Protein AF-A0A7Y8IA00-F1 (afdb_monomer)

Structure (mmCIF, N/CA/C/O backbone):
data_AF-A0A7Y8IA00-F1
#
_entry.id   AF-A0A7Y8IA00-F1
#
loop_
_atom_site.group_PDB
_atom_site.id
_atom_site.type_symbol
_atom_site.label_atom_id
_atom_site.label_alt_id
_atom_site.label_comp_id
_atom_site.label_asym_id
_atom_site.label_entity_id
_atom_site.label_seq_id
_atom_site.pdbx_PDB_ins_code
_atom_site.Cartn_x
_atom_site.Cartn_y
_atom_site.Cartn_z
_atom_site.occupancy
_atom_site.B_iso_or_equiv
_atom_site.auth_seq_id
_atom_site.auth_comp_id
_atom_site.auth_asym_id
_atom_site.auth_atom_id
_atom_site.pdbx_PDB_model_num
ATOM 1 N N . MET A 1 1 ? -19.710 14.372 -11.241 1.00 40.91 1 MET A N 1
ATOM 2 C CA . MET A 1 1 ? -19.393 13.132 -10.487 1.00 40.91 1 MET A CA 1
ATOM 3 C C . MET A 1 1 ? -18.388 13.322 -9.345 1.00 40.91 1 MET A C 1
ATOM 5 O O . MET A 1 1 ? -18.477 12.572 -8.385 1.00 40.91 1 MET A O 1
ATOM 9 N N . VAL A 1 2 ? -17.483 14.314 -9.378 1.00 37.12 2 VAL A N 1
ATOM 10 C CA . VAL A 1 2 ? -16.493 14.554 -8.296 1.00 37.12 2 VAL A CA 1
ATOM 11 C C . VAL A 1 2 ? -17.152 14.879 -6.940 1.00 37.12 2 VAL A C 1
ATOM 13 O O . VAL A 1 2 ? -16.700 14.418 -5.897 1.00 37.12 2 VAL A O 1
ATOM 16 N N . THR A 1 3 ? -18.280 15.593 -6.942 1.00 45.16 3 THR A N 1
ATOM 17 C CA . THR A 1 3 ? -18.959 16.089 -5.731 1.00 45.16 3 THR A CA 1
ATOM 18 C C . THR A 1 3 ? -19.593 14.993 -4.862 1.00 45.16 3 THR A C 1
ATOM 20 O O . THR A 1 3 ? -19.737 15.172 -3.654 1.00 45.16 3 THR A O 1
ATOM 23 N N . THR A 1 4 ? -19.977 13.857 -5.450 1.00 44.12 4 THR A N 1
ATOM 24 C CA . THR A 1 4 ? -20.670 12.766 -4.741 1.00 44.12 4 THR A CA 1
ATOM 25 C C . THR A 1 4 ? -19.687 11.858 -4.000 1.00 44.12 4 THR A C 1
ATOM 27 O O . THR A 1 4 ? -19.946 11.465 -2.866 1.00 44.12 4 THR A O 1
ATOM 30 N N . CYS A 1 5 ? -18.522 11.600 -4.606 1.00 48.22 5 CYS A N 1
ATOM 31 C CA . CYS A 1 5 ? -17.450 10.806 -4.005 1.00 48.22 5 CYS A CA 1
ATOM 32 C C . CYS A 1 5 ? -16.916 11.461 -2.722 1.00 48.22 5 CYS A C 1
ATOM 34 O O . CYS A 1 5 ? -16.748 10.789 -1.709 1.00 48.22 5 CYS A O 1
ATOM 36 N N . VAL A 1 6 ? -16.720 12.785 -2.738 1.00 57.00 6 VAL A N 1
ATOM 37 C CA . VAL A 1 6 ? -16.191 13.536 -1.587 1.00 57.00 6 VAL A CA 1
ATOM 38 C C . VAL A 1 6 ? -17.152 13.496 -0.393 1.00 57.00 6 VAL A C 1
ATOM 40 O O . VAL A 1 6 ? -16.706 13.290 0.729 1.00 57.00 6 VAL A O 1
ATOM 43 N N . LYS A 1 7 ? -18.469 13.619 -0.625 1.00 55.00 7 LYS A N 1
ATOM 44 C CA . LYS A 1 7 ? -19.490 13.619 0.444 1.00 55.00 7 LYS A CA 1
ATOM 45 C C . LYS A 1 7 ? -19.683 12.262 1.128 1.00 55.00 7 LYS A C 1
ATOM 47 O O . LYS A 1 7 ? -20.064 12.226 2.295 1.00 55.00 7 LYS A O 1
ATOM 52 N N . SER A 1 8 ? -19.493 11.158 0.403 1.00 60.03 8 SER A N 1
ATOM 53 C CA . SER A 1 8 ? -19.573 9.808 0.979 1.00 60.03 8 SER A CA 1
ATOM 54 C C . SER A 1 8 ? -18.288 9.456 1.725 1.00 60.03 8 SER A C 1
ATOM 56 O O . SER A 1 8 ? -18.347 8.946 2.840 1.00 60.03 8 SER A O 1
ATOM 58 N N . LEU A 1 9 ? -17.132 9.796 1.144 1.00 69.56 9 LEU A N 1
ATOM 59 C CA . LEU A 1 9 ? -15.829 9.551 1.756 1.00 69.56 9 LEU A CA 1
ATOM 60 C C . LEU A 1 9 ? -15.657 10.333 3.059 1.00 69.56 9 LEU A C 1
ATOM 62 O O . LEU A 1 9 ? -15.210 9.763 4.043 1.00 69.56 9 LEU A O 1
ATOM 66 N N . SER A 1 10 ? -16.073 11.603 3.099 1.00 66.00 10 SER A N 1
ATOM 67 C CA . SER A 1 10 ? -15.921 12.463 4.281 1.00 66.00 10 SER A CA 1
ATOM 68 C C . SER A 1 10 ? -16.688 11.975 5.513 1.00 66.00 10 SER A C 1
ATOM 70 O O . SER A 1 10 ? -16.452 12.468 6.610 1.00 66.00 10 SER A O 1
ATOM 72 N N . LYS A 1 11 ? -17.648 11.055 5.346 1.00 76.75 11 LYS A N 1
ATOM 73 C CA . LYS A 1 11 ? -18.361 10.436 6.472 1.00 76.75 11 LYS A CA 1
ATOM 74 C C . LYS A 1 11 ? -17.582 9.284 7.101 1.00 76.75 11 LYS A C 1
ATOM 76 O O . LYS A 1 11 ? -17.846 8.955 8.251 1.00 76.75 11 LYS A O 1
ATOM 81 N N . ILE A 1 12 ? -16.676 8.671 6.343 1.00 87.81 12 ILE A N 1
ATOM 82 C CA . ILE A 1 12 ? -16.003 7.424 6.716 1.00 87.81 12 ILE A CA 1
ATOM 83 C C . ILE A 1 12 ? -14.517 7.673 6.963 1.00 87.81 12 ILE A C 1
ATOM 85 O O . ILE A 1 12 ? -13.990 7.186 7.955 1.00 87.81 12 ILE A O 1
ATOM 89 N N . VAL A 1 13 ? -13.856 8.453 6.107 1.00 94.00 13 VAL A N 1
ATOM 90 C CA . VAL A 1 13 ? -12.426 8.765 6.185 1.00 94.00 13 VAL A CA 1
ATOM 91 C C . VAL A 1 13 ? -12.234 10.194 6.681 1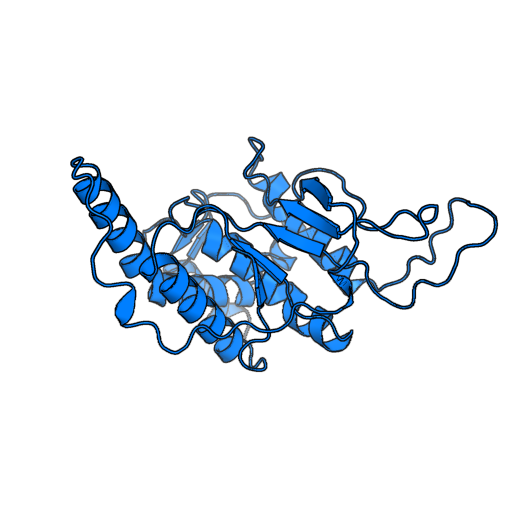.00 94.00 13 VAL A C 1
ATOM 93 O O . VAL A 1 13 ? -12.739 11.148 6.087 1.00 94.00 13 VAL A O 1
ATOM 96 N N . ASN A 1 14 ? -11.456 10.339 7.747 1.00 94.44 14 ASN A N 1
ATOM 97 C CA . ASN A 1 14 ? -11.042 11.611 8.316 1.00 94.44 14 ASN A CA 1
ATOM 98 C C . ASN A 1 14 ? -9.511 11.650 8.417 1.00 94.44 14 ASN A C 1
ATOM 100 O O . ASN A 1 14 ? -8.912 10.831 9.113 1.00 94.44 14 ASN A O 1
ATOM 104 N N . ILE A 1 15 ? -8.895 12.608 7.724 1.00 95.00 15 ILE A N 1
ATOM 105 C CA . ILE A 1 15 ? -7.458 12.874 7.802 1.00 95.00 15 ILE A CA 1
ATOM 106 C C . ILE A 1 15 ? -7.262 14.063 8.743 1.00 95.00 15 ILE A C 1
ATOM 108 O O . ILE A 1 15 ? -7.752 15.156 8.469 1.00 95.00 15 ILE A O 1
ATOM 112 N N . LYS A 1 16 ? -6.553 13.848 9.854 1.00 93.69 16 LYS A N 1
ATOM 113 C CA . LYS A 1 16 ? -6.320 14.861 10.898 1.00 93.69 16 LYS A CA 1
ATOM 114 C C . LYS A 1 16 ? -5.336 15.954 10.475 1.00 93.69 16 LYS A C 1
ATOM 116 O O . LYS A 1 16 ? -5.303 17.004 11.107 1.00 93.69 16 LYS A O 1
ATOM 121 N N . GLN A 1 17 ? -4.537 15.695 9.440 1.00 93.12 17 GLN A N 1
ATOM 122 C CA . GLN A 1 17 ? -3.556 16.631 8.898 1.00 93.12 17 GLN A CA 1
ATOM 123 C C . GLN A 1 17 ? -4.100 17.415 7.708 1.00 93.12 17 GLN A C 1
ATOM 125 O O . GLN A 1 17 ? -4.977 16.955 6.973 1.00 93.12 17 GLN A O 1
ATOM 130 N N . ASN A 1 18 ? -3.540 18.605 7.489 1.00 91.75 18 ASN A N 1
ATOM 131 C CA . ASN A 1 18 ? -3.851 19.378 6.297 1.00 91.75 18 ASN A CA 1
ATOM 132 C C . ASN A 1 18 ? -3.202 18.723 5.070 1.00 91.75 18 ASN A C 1
ATOM 134 O O . ASN A 1 18 ? -1.987 18.556 5.018 1.00 91.75 18 ASN A O 1
ATOM 138 N N . VAL A 1 19 ? -4.011 18.372 4.071 1.00 92.38 19 VAL A N 1
ATOM 139 C CA . VAL A 1 19 ? -3.529 17.725 2.846 1.00 92.38 19 VAL A CA 1
ATOM 140 C C . VAL A 1 19 ? -3.312 18.776 1.763 1.00 92.38 19 VAL A C 1
ATOM 142 O O . VAL A 1 19 ? -4.271 19.349 1.225 1.00 92.38 19 VAL A O 1
ATOM 145 N N . SER A 1 20 ? -2.048 19.004 1.406 1.00 93.12 20 SER A N 1
ATOM 146 C CA . SER A 1 20 ? -1.677 19.947 0.349 1.00 93.12 20 SER A CA 1
ATOM 147 C C . SER A 1 20 ? -2.226 19.511 -1.015 1.00 93.12 20 SER A C 1
ATOM 149 O O . SER A 1 20 ? -2.559 18.346 -1.240 1.00 93.12 20 SER A O 1
ATOM 151 N N . PHE A 1 21 ? -2.318 20.440 -1.973 1.00 91.19 21 PHE A N 1
ATOM 152 C CA . PHE A 1 21 ? -2.754 20.100 -3.335 1.00 91.19 21 PHE A CA 1
ATOM 153 C C . PHE A 1 21 ? -1.868 19.016 -3.969 1.00 91.19 21 PHE A C 1
ATOM 155 O O . PHE A 1 21 ? -2.379 18.111 -4.622 1.00 91.19 21 PHE A O 1
ATOM 162 N N . HIS A 1 22 ? -0.562 19.072 -3.706 1.00 91.31 22 HIS A N 1
ATOM 163 C CA . HIS A 1 22 ? 0.404 18.090 -4.181 1.00 91.31 22 HIS A CA 1
ATOM 164 C C . HIS A 1 22 ? 0.141 16.691 -3.604 1.00 91.31 22 HIS A C 1
ATOM 166 O O . HIS A 1 22 ? 0.097 15.715 -4.346 1.00 91.31 22 HIS A O 1
ATOM 172 N N . GLN A 1 23 ? -0.136 16.584 -2.302 1.00 94.00 23 GLN A N 1
ATOM 173 C CA . GLN A 1 23 ? -0.387 15.303 -1.630 1.00 94.00 23 GLN A CA 1
ATOM 174 C C . GLN A 1 23 ? -1.685 14.616 -2.086 1.00 94.00 23 GLN A C 1
ATOM 176 O O . GLN A 1 23 ? -1.779 13.387 -2.051 1.00 94.00 23 GLN A O 1
ATOM 181 N N . LYS A 1 24 ? -2.672 15.372 -2.591 1.00 93.50 24 LYS A N 1
ATOM 182 C CA . LYS A 1 24 ? -3.937 14.820 -3.125 1.00 93.50 24 LYS A CA 1
ATOM 183 C C . LYS A 1 24 ? -3.745 13.877 -4.313 1.00 93.50 24 LYS A C 1
ATOM 185 O O . LYS A 1 24 ? -4.653 13.105 -4.616 1.00 93.50 24 LYS A O 1
ATOM 190 N N . GLN A 1 25 ? -2.590 13.914 -4.981 1.00 92.69 25 GLN A N 1
ATOM 191 C CA . GLN A 1 25 ? -2.285 12.965 -6.051 1.00 92.69 25 GLN A CA 1
ATOM 192 C C . GLN A 1 25 ? -2.118 11.531 -5.524 1.00 92.69 25 GLN A C 1
ATOM 194 O O . GLN A 1 25 ? -2.548 10.587 -6.183 1.00 92.69 25 GLN A O 1
ATOM 199 N N . ILE A 1 26 ? -1.543 11.376 -4.325 1.00 95.56 26 ILE A N 1
ATOM 200 C CA . ILE A 1 26 ? -1.400 10.086 -3.643 1.00 95.56 26 ILE A CA 1
ATOM 201 C C . ILE A 1 26 ? -2.641 9.807 -2.795 1.00 95.56 26 ILE A C 1
ATOM 203 O O . ILE A 1 26 ? -3.244 8.741 -2.905 1.00 95.56 26 ILE A O 1
ATOM 207 N N . LEU A 1 27 ? -3.105 10.802 -2.042 1.00 96.12 27 LEU A N 1
ATOM 208 C CA . LEU A 1 27 ? -4.316 10.735 -1.219 1.00 96.12 27 LEU A CA 1
ATOM 209 C C . LEU A 1 27 ? -5.578 11.035 -2.046 1.00 96.12 27 LEU A C 1
ATOM 211 O O . LEU A 1 27 ? -6.436 11.829 -1.657 1.00 96.12 27 LEU A O 1
ATOM 215 N N . SER A 1 28 ? -5.675 10.421 -3.227 1.00 94.19 28 SER A N 1
ATOM 216 C CA . SER A 1 28 ? -6.831 10.578 -4.111 1.00 94.19 28 SER A CA 1
ATOM 217 C C . SER A 1 28 ? -8.064 9.903 -3.508 1.00 94.19 28 SER A C 1
ATOM 219 O O . SER A 1 28 ? -7.945 8.914 -2.785 1.00 94.19 28 SER A O 1
ATOM 221 N N . CYS A 1 29 ? -9.274 10.367 -3.847 1.00 93.00 29 CYS A N 1
ATOM 222 C CA . CYS A 1 29 ? -10.488 9.750 -3.303 1.00 93.00 29 CYS A CA 1
ATOM 223 C C . CYS A 1 29 ? -10.569 8.249 -3.617 1.00 93.00 29 CYS A C 1
ATOM 225 O O . CYS A 1 29 ? -10.984 7.485 -2.761 1.00 93.00 29 CYS A O 1
ATOM 227 N N . LYS A 1 30 ? -10.134 7.811 -4.806 1.00 94.88 30 LYS A N 1
ATOM 228 C CA . LYS A 1 30 ? -10.141 6.387 -5.174 1.00 94.88 30 LYS A CA 1
ATOM 229 C C . LYS A 1 30 ? -9.161 5.566 -4.329 1.00 94.88 30 LYS A C 1
ATOM 231 O O . LYS A 1 30 ? -9.527 4.489 -3.879 1.00 94.88 30 LYS A O 1
ATOM 236 N N . ALA A 1 31 ? -7.962 6.097 -4.080 1.00 97.00 31 ALA A N 1
ATOM 237 C CA . ALA A 1 31 ? -6.976 5.446 -3.218 1.00 97.00 31 ALA A CA 1
ATOM 238 C C . ALA A 1 31 ? -7.481 5.345 -1.769 1.00 97.00 31 ALA A C 1
ATOM 240 O O . ALA A 1 31 ? -7.352 4.304 -1.134 1.00 97.00 31 ALA A O 1
ATOM 241 N N . LEU A 1 32 ? -8.117 6.405 -1.261 1.00 96.75 32 LEU A N 1
ATOM 242 C CA . LEU A 1 32 ? -8.681 6.416 0.089 1.00 96.75 32 LEU A CA 1
ATOM 243 C C . LEU A 1 32 ? -9.891 5.484 0.238 1.00 96.75 32 LEU A C 1
ATOM 245 O O . LEU A 1 32 ? -10.017 4.864 1.287 1.00 96.75 32 LEU A O 1
ATOM 249 N N . ILE A 1 33 ? -10.747 5.347 -0.785 1.00 96.00 33 ILE A N 1
ATOM 250 C CA . ILE A 1 33 ? -11.825 4.335 -0.795 1.00 96.00 33 ILE A CA 1
ATOM 251 C C . ILE A 1 33 ? -11.218 2.941 -0.724 1.00 96.00 33 ILE A C 1
ATOM 253 O O . ILE A 1 33 ? -11.580 2.169 0.149 1.00 96.00 33 ILE A O 1
ATOM 257 N N . PHE A 1 34 ? -10.240 2.655 -1.580 1.00 97.44 34 PHE A N 1
ATOM 258 C CA . PHE A 1 34 ? -9.562 1.364 -1.605 1.00 97.44 34 PHE A CA 1
ATOM 259 C C . PHE A 1 34 ? -8.953 0.990 -0.241 1.00 97.44 34 PHE A C 1
ATOM 261 O O . PHE A 1 34 ? -9.124 -0.129 0.242 1.00 97.44 34 PHE A O 1
ATOM 268 N N . ILE A 1 35 ? -8.296 1.946 0.423 1.00 97.88 35 ILE A N 1
ATOM 269 C CA . ILE A 1 35 ? -7.757 1.763 1.778 1.00 97.88 35 ILE A CA 1
ATOM 270 C C . ILE A 1 35 ? -8.878 1.587 2.808 1.00 97.88 35 ILE A C 1
ATOM 272 O O . ILE A 1 35 ? -8.758 0.746 3.699 1.00 97.88 35 ILE A O 1
ATOM 276 N N . ALA A 1 36 ? -9.962 2.357 2.700 1.00 97.12 36 ALA A N 1
ATOM 277 C CA . ALA A 1 36 ? -11.104 2.243 3.598 1.00 97.12 36 ALA A CA 1
ATOM 278 C C . ALA A 1 36 ? -11.794 0.884 3.477 1.00 97.12 36 ALA A C 1
ATOM 280 O O . ALA A 1 36 ? -12.074 0.266 4.500 1.00 97.12 36 ALA A O 1
ATOM 281 N N . ASP A 1 37 ? -11.985 0.378 2.264 1.00 96.88 37 ASP A N 1
ATOM 282 C CA . ASP A 1 37 ? -12.582 -0.933 2.032 1.00 96.88 37 ASP A CA 1
ATOM 283 C C . ASP A 1 37 ? -11.709 -2.038 2.641 1.00 96.88 37 ASP A C 1
ATOM 285 O O . ASP A 1 37 ? -12.218 -2.902 3.356 1.00 96.88 37 ASP A O 1
ATOM 289 N N . MET A 1 38 ? -10.382 -1.973 2.473 1.00 97.38 38 MET A N 1
ATOM 290 C CA . MET A 1 38 ? -9.468 -2.890 3.167 1.00 97.38 38 MET A CA 1
ATOM 291 C C . MET A 1 38 ? -9.575 -2.771 4.690 1.00 97.38 38 MET A C 1
ATOM 293 O O . MET A 1 38 ? -9.656 -3.781 5.389 1.00 97.38 38 MET A O 1
ATOM 297 N N . HIS A 1 39 ? -9.596 -1.549 5.225 1.00 96.88 39 HIS A N 1
ATOM 298 C CA . HIS A 1 39 ? -9.729 -1.331 6.662 1.00 96.88 39 HIS A CA 1
ATOM 299 C C . HIS A 1 39 ? -11.018 -1.957 7.206 1.00 96.88 39 HIS A C 1
ATOM 301 O O . HIS A 1 39 ? -10.965 -2.721 8.167 1.00 96.88 39 HIS A O 1
ATOM 307 N N . LEU A 1 40 ? -12.160 -1.707 6.569 1.00 95.69 40 LEU A N 1
ATOM 308 C CA . LEU A 1 40 ? -13.456 -2.232 7.002 1.00 95.69 40 LEU A CA 1
ATOM 309 C C . LEU A 1 40 ? -13.513 -3.768 6.961 1.00 95.69 40 LEU A C 1
ATOM 311 O O . LEU A 1 40 ? -14.133 -4.376 7.829 1.00 95.69 40 LEU A O 1
ATOM 315 N N . ASN A 1 41 ? -12.832 -4.403 6.003 1.00 96.62 41 ASN A N 1
ATOM 316 C CA . ASN A 1 41 ? -12.801 -5.865 5.887 1.00 96.62 41 ASN A CA 1
ATOM 317 C C . ASN A 1 41 ? -11.844 -6.543 6.883 1.00 96.62 41 ASN A C 1
ATOM 319 O O . ASN A 1 41 ? -12.101 -7.669 7.317 1.00 96.62 41 ASN A O 1
ATOM 323 N N . PHE A 1 42 ? -10.732 -5.895 7.245 1.00 96.75 42 PHE A N 1
ATOM 324 C CA . PHE A 1 42 ? -9.632 -6.568 7.950 1.00 96.75 42 PHE A CA 1
ATOM 325 C C . PHE A 1 42 ? -9.304 -6.009 9.335 1.00 96.75 42 PHE A C 1
ATOM 327 O O . PHE A 1 42 ? -8.679 -6.719 10.126 1.00 96.75 42 PHE A O 1
ATOM 334 N N . ASN A 1 43 ? -9.729 -4.790 9.680 1.00 94.94 43 ASN A N 1
ATOM 335 C CA . ASN A 1 43 ? -9.329 -4.148 10.934 1.00 94.94 43 ASN A CA 1
ATOM 336 C C . ASN A 1 43 ? -9.756 -4.948 12.172 1.00 94.94 43 ASN A C 1
ATOM 338 O O . ASN A 1 43 ? -8.960 -5.112 13.095 1.00 94.94 43 ASN A O 1
ATOM 342 N N . GLN A 1 44 ? -10.960 -5.529 12.170 1.00 93.88 44 GLN A N 1
ATOM 343 C CA . GLN A 1 44 ? -11.409 -6.381 13.275 1.00 93.88 44 GLN A CA 1
ATOM 344 C C . GLN A 1 44 ? -10.455 -7.567 13.495 1.00 93.88 44 GLN A C 1
ATOM 346 O O . GLN A 1 44 ? -9.990 -7.788 14.611 1.00 93.88 44 GLN A O 1
ATOM 351 N N . ARG A 1 45 ? -10.081 -8.277 12.422 1.00 93.62 45 ARG A N 1
ATOM 352 C CA . ARG A 1 45 ? -9.139 -9.407 12.487 1.00 93.62 45 ARG A CA 1
ATOM 353 C C . ARG A 1 45 ? -7.750 -8.965 12.961 1.00 93.62 45 ARG A C 1
ATOM 355 O O . ARG A 1 45 ? -7.115 -9.687 13.722 1.00 93.62 45 ARG A O 1
ATOM 362 N N . ILE A 1 46 ? -7.282 -7.782 12.553 1.00 91.94 46 ILE A N 1
ATOM 363 C CA . ILE A 1 46 ? -6.007 -7.207 13.023 1.00 91.94 46 ILE A CA 1
ATOM 364 C C . ILE A 1 46 ? -6.044 -6.964 14.538 1.00 91.94 46 ILE A C 1
ATOM 366 O O . ILE A 1 46 ? -5.099 -7.326 15.247 1.00 91.94 46 ILE A O 1
ATOM 370 N N . VAL A 1 47 ? -7.129 -6.371 15.041 1.00 90.62 47 VAL A N 1
ATOM 371 C CA . VAL A 1 47 ? -7.315 -6.095 16.472 1.00 90.62 47 VAL A CA 1
ATOM 372 C C . VAL A 1 47 ? -7.395 -7.397 17.273 1.00 90.62 47 VAL A C 1
ATOM 374 O O . VAL A 1 47 ? -6.705 -7.531 18.284 1.00 90.62 47 VAL A O 1
ATOM 377 N N . GLU A 1 48 ? -8.161 -8.381 16.803 1.00 89.38 48 GLU A N 1
ATOM 378 C CA . GLU A 1 48 ? -8.286 -9.698 17.443 1.00 89.38 48 GLU A CA 1
ATOM 379 C C . GLU A 1 48 ? -6.941 -10.435 17.522 1.00 89.38 48 GLU A C 1
ATOM 381 O O . GLU A 1 48 ? -6.586 -10.962 18.580 1.00 89.38 48 GLU A O 1
ATOM 386 N N . LEU A 1 49 ? -6.142 -10.422 16.448 1.00 83.00 49 LEU A N 1
ATOM 387 C CA . LEU A 1 49 ? -4.800 -11.018 16.458 1.00 83.00 49 LEU A CA 1
ATOM 388 C C . LEU A 1 49 ? -3.873 -10.352 17.480 1.00 83.00 49 LEU A C 1
ATOM 390 O O . LEU A 1 49 ? -3.093 -11.038 18.141 1.00 83.00 49 LEU A O 1
ATOM 394 N N . ASN A 1 50 ? -3.967 -9.030 17.647 1.00 77.81 50 ASN A N 1
ATOM 395 C CA . ASN A 1 50 ? -3.184 -8.298 18.643 1.00 77.81 50 ASN A CA 1
ATOM 396 C C . ASN A 1 50 ? -3.561 -8.701 20.079 1.00 77.81 50 ASN A C 1
ATOM 398 O O . ASN A 1 50 ? -2.683 -8.948 20.908 1.00 77.81 50 ASN A O 1
ATOM 402 N N . LEU A 1 51 ? -4.860 -8.807 20.370 1.00 78.31 51 LEU A N 1
ATOM 403 C CA . LEU A 1 51 ? -5.355 -9.209 21.690 1.00 78.31 51 LEU A CA 1
ATOM 404 C C . LEU A 1 51 ? -4.945 -10.644 22.039 1.00 78.31 51 LEU A C 1
ATOM 406 O O . LEU A 1 51 ? -4.416 -10.886 23.126 1.00 78.31 51 LEU A O 1
ATOM 410 N N . ASN A 1 52 ? -5.123 -11.573 21.098 1.00 72.62 52 ASN A N 1
ATOM 411 C CA . ASN A 1 52 ? -4.798 -12.981 21.305 1.00 72.62 52 ASN A CA 1
ATOM 412 C C . ASN A 1 52 ? -3.306 -13.173 21.584 1.00 72.62 52 ASN A C 1
ATOM 414 O O . ASN A 1 52 ? -2.957 -13.856 22.545 1.00 72.62 52 ASN A O 1
ATOM 418 N N . GLN A 1 53 ? -2.427 -12.498 20.838 1.00 66.81 53 GLN A N 1
ATOM 419 C CA . GLN A 1 53 ? -0.990 -12.606 21.082 1.00 66.81 53 GLN A CA 1
ATOM 420 C C . GLN A 1 53 ? -0.560 -12.027 22.431 1.00 66.81 53 GLN A C 1
ATOM 422 O O . GLN A 1 53 ? 0.263 -12.636 23.114 1.00 66.81 53 GLN A O 1
ATOM 427 N N . ARG A 1 54 ? -1.159 -10.910 22.869 1.00 60.66 54 ARG A N 1
ATOM 428 C CA . ARG A 1 54 ? -0.917 -10.371 24.218 1.00 60.66 54 ARG A CA 1
ATOM 429 C C . ARG A 1 54 ? -1.345 -11.341 25.316 1.00 60.66 54 ARG A C 1
ATOM 431 O O . ARG A 1 54 ? -0.667 -11.430 26.333 1.00 60.66 54 ARG A O 1
ATOM 438 N N . SER A 1 55 ? -2.437 -12.078 25.116 1.00 59.12 55 SER A N 1
ATOM 439 C CA . SER A 1 55 ? -2.905 -13.076 26.087 1.00 59.12 55 SER A CA 1
ATOM 440 C C . SER A 1 55 ? -2.023 -14.333 26.136 1.00 59.12 55 SER A C 1
ATOM 442 O O . SER A 1 55 ? -1.794 -14.887 27.211 1.00 59.12 55 SER A O 1
ATOM 444 N N . SER A 1 56 ? -1.449 -14.737 24.999 1.00 55.06 56 SER A N 1
ATOM 445 C CA . SER A 1 56 ? -0.524 -15.873 24.885 1.00 55.06 56 SER A CA 1
ATOM 446 C C . SER A 1 56 ? 0.934 -15.547 25.243 1.00 55.06 56 SER A C 1
ATOM 448 O O . SER A 1 56 ? 1.769 -16.443 25.225 1.00 55.06 56 SER A O 1
ATOM 450 N N . LEU A 1 57 ? 1.246 -14.302 25.634 1.00 50.53 57 LEU A N 1
ATOM 451 C CA . LEU A 1 57 ? 2.507 -13.959 26.319 1.00 50.53 57 LEU A CA 1
ATOM 452 C C . LEU A 1 57 ? 2.567 -14.520 27.756 1.00 50.53 57 LEU A C 1
ATOM 454 O O . LEU A 1 57 ? 3.566 -14.342 28.452 1.00 50.53 57 LEU A O 1
ATOM 458 N N . THR A 1 58 ? 1.525 -15.229 28.204 1.00 42.78 58 THR A N 1
ATOM 459 C CA . THR A 1 58 ? 1.642 -16.174 29.314 1.00 42.78 58 THR A CA 1
ATOM 460 C C . THR A 1 58 ? 2.516 -17.348 28.864 1.00 42.78 58 THR A C 1
ATOM 462 O O . THR A 1 58 ? 2.075 -18.257 28.165 1.00 42.78 58 THR A O 1
ATOM 465 N N . PHE A 1 59 ? 3.798 -17.267 29.230 1.00 42.72 59 PHE A N 1
ATOM 466 C CA . PHE A 1 59 ? 4.854 -18.229 28.918 1.00 42.72 59 PHE A CA 1
ATOM 467 C C . PHE A 1 59 ? 4.378 -19.676 29.104 1.00 42.72 59 PHE A C 1
ATOM 469 O O . PHE A 1 59 ? 4.217 -20.163 30.223 1.00 42.72 59 PHE A O 1
ATOM 476 N N . THR A 1 60 ? 4.186 -20.382 27.995 1.00 45.97 60 THR A N 1
ATOM 477 C CA . THR A 1 60 ? 4.267 -21.840 27.970 1.00 45.97 60 THR A CA 1
ATOM 478 C C . THR A 1 60 ? 5.141 -22.220 26.782 1.00 45.97 60 THR A C 1
ATOM 480 O O . THR A 1 60 ? 4.822 -21.889 25.644 1.00 45.97 60 THR A O 1
ATOM 483 N N . ASP A 1 61 ? 6.258 -22.903 27.054 1.00 40.59 61 ASP A N 1
ATOM 484 C CA . ASP A 1 61 ? 7.282 -23.367 26.095 1.00 40.59 61 ASP A CA 1
ATOM 485 C C . ASP A 1 61 ? 6.779 -24.457 25.126 1.00 40.59 61 ASP A C 1
ATOM 487 O O . ASP A 1 61 ? 7.490 -25.401 24.776 1.00 40.59 61 ASP A O 1
ATOM 491 N N . LYS A 1 62 ? 5.516 -24.400 24.704 1.00 42.34 62 LYS A N 1
ATOM 492 C CA . LYS A 1 62 ? 4.937 -25.385 23.795 1.00 42.34 62 LYS A CA 1
ATOM 493 C C . LYS A 1 62 ? 4.722 -24.754 22.432 1.00 42.34 62 LYS A C 1
ATOM 495 O O . LYS A 1 62 ? 3.770 -24.004 22.233 1.00 42.34 62 LYS A O 1
ATOM 500 N N . LEU A 1 63 ? 5.571 -25.134 21.471 1.00 41.72 63 LEU A N 1
ATOM 501 C CA . LEU A 1 63 ? 5.237 -25.013 20.052 1.00 41.72 63 LEU A CA 1
ATOM 502 C C . LEU A 1 63 ? 3.818 -25.579 19.840 1.00 41.72 63 LEU A C 1
ATOM 504 O O . LEU A 1 63 ? 3.566 -26.727 20.228 1.00 41.72 63 LEU A O 1
ATOM 508 N N . PRO A 1 64 ? 2.882 -24.824 19.235 1.00 47.16 64 PRO A N 1
ATOM 509 C CA . PRO A 1 64 ? 1.558 -25.342 18.932 1.00 47.16 64 PRO A CA 1
ATOM 510 C C . PRO A 1 64 ? 1.675 -26.574 18.030 1.00 47.16 64 PRO A C 1
ATOM 512 O O . PRO A 1 64 ? 2.249 -26.516 16.944 1.00 47.16 64 PRO A O 1
ATOM 515 N N . ALA A 1 65 ? 1.097 -27.694 18.462 1.00 45.62 65 ALA A N 1
ATOM 516 C CA . ALA A 1 65 ? 1.160 -28.994 17.786 1.00 45.62 65 ALA A CA 1
ATOM 517 C C . ALA A 1 65 ? 0.459 -29.048 16.403 1.00 45.62 65 ALA A C 1
ATOM 519 O O . ALA A 1 65 ? 0.271 -30.123 15.837 1.00 45.62 65 ALA A O 1
ATOM 520 N N . SER A 1 66 ? 0.039 -27.911 15.841 1.00 46.69 66 SER A N 1
ATOM 521 C CA . SER A 1 66 ? -0.836 -27.816 14.665 1.00 46.69 66 SER A CA 1
ATOM 522 C C . SER A 1 66 ? -0.120 -27.568 13.328 1.00 46.69 66 SER A C 1
ATOM 524 O O . SER A 1 66 ? -0.787 -27.459 12.298 1.00 46.69 66 SER A O 1
ATOM 526 N N . ILE A 1 67 ? 1.218 -27.561 13.294 1.00 46.81 67 ILE A N 1
ATOM 527 C CA . ILE A 1 67 ? 2.008 -27.370 12.055 1.00 46.81 67 ILE A CA 1
ATOM 528 C C . ILE A 1 67 ? 1.834 -28.547 11.064 1.00 46.81 67 ILE A C 1
ATOM 530 O O . ILE A 1 67 ? 2.039 -28.399 9.862 1.00 46.81 67 ILE A O 1
ATOM 534 N N . SER A 1 68 ? 1.338 -29.702 11.518 1.00 37.00 68 SER A N 1
ATOM 535 C CA . SER A 1 68 ? 1.126 -30.905 10.695 1.00 37.00 68 SER A CA 1
ATOM 536 C C . SER A 1 68 ? -0.033 -30.823 9.683 1.00 37.00 68 SER A C 1
ATOM 538 O O . SER A 1 68 ? -0.202 -31.738 8.875 1.00 37.00 68 SER A O 1
ATOM 540 N N . ARG A 1 69 ? -0.836 -29.745 9.679 1.00 39.31 69 ARG A N 1
ATOM 541 C CA . ARG A 1 69 ? -2.003 -29.593 8.780 1.00 39.31 69 ARG A CA 1
ATOM 542 C C . ARG A 1 69 ? -1.765 -28.740 7.529 1.00 39.31 69 ARG A C 1
ATOM 544 O O . ARG A 1 69 ? -2.672 -28.620 6.707 1.00 39.31 69 ARG A O 1
ATOM 551 N N . ILE A 1 70 ? -0.578 -28.167 7.350 1.00 46.38 70 ILE A N 1
ATOM 552 C CA . ILE A 1 70 ? -0.312 -27.198 6.277 1.00 46.38 70 ILE A CA 1
ATOM 553 C C . ILE A 1 70 ? 0.212 -27.932 5.031 1.00 46.38 70 ILE A C 1
ATOM 555 O O . ILE A 1 70 ? 1.409 -27.998 4.783 1.00 46.38 70 ILE A O 1
ATOM 559 N N . LYS A 1 71 ? -0.695 -28.526 4.245 1.00 36.34 71 LYS A N 1
ATOM 560 C CA . LYS A 1 71 ? -0.354 -29.264 3.007 1.00 36.34 71 LYS A CA 1
ATOM 561 C C . LYS A 1 71 ? -0.249 -28.399 1.739 1.00 36.34 71 LYS A C 1
ATOM 563 O O . LYS A 1 71 ? 0.020 -28.937 0.673 1.00 36.34 71 LYS A O 1
ATOM 568 N N . GLN A 1 72 ? -0.451 -27.085 1.825 1.00 41.12 72 GLN A N 1
ATOM 569 C CA . GLN A 1 72 ? -0.380 -26.175 0.674 1.00 41.12 72 GLN A CA 1
ATOM 570 C C . GLN A 1 72 ? 0.314 -24.867 1.064 1.00 41.12 72 GLN A C 1
ATOM 572 O O . GLN A 1 72 ? -0.328 -23.834 1.230 1.00 41.12 72 GLN A O 1
ATOM 577 N N . ILE A 1 73 ? 1.635 -24.911 1.233 1.00 45.44 73 ILE A N 1
ATOM 578 C CA . ILE A 1 73 ? 2.448 -23.694 1.161 1.00 45.44 73 ILE A CA 1
ATOM 579 C C . ILE A 1 73 ? 2.762 -23.499 -0.320 1.00 45.44 73 ILE A C 1
ATOM 581 O O . ILE A 1 73 ? 3.443 -24.322 -0.930 1.00 45.44 73 ILE A O 1
ATOM 585 N N . ARG A 1 74 ? 2.205 -22.450 -0.925 1.00 48.72 74 ARG A N 1
ATOM 586 C CA . ARG A 1 74 ? 2.543 -22.072 -2.297 1.00 48.72 74 ARG A CA 1
ATOM 587 C C . ARG A 1 74 ? 3.844 -21.278 -2.244 1.00 48.72 74 ARG A C 1
ATOM 589 O O . ARG A 1 74 ? 3.812 -20.064 -2.090 1.00 48.72 74 ARG A O 1
ATOM 596 N N . ASN A 1 75 ? 4.972 -21.969 -2.363 1.00 54.91 75 ASN A N 1
ATOM 597 C CA . ASN A 1 75 ? 6.239 -21.314 -2.666 1.00 54.91 75 ASN A CA 1
ATOM 598 C C . ASN A 1 75 ? 6.208 -20.959 -4.154 1.00 54.91 75 ASN A C 1
ATOM 600 O O . ASN A 1 75 ? 6.355 -21.839 -4.999 1.00 54.91 75 ASN A O 1
ATOM 604 N N . SER A 1 76 ? 5.928 -19.701 -4.489 1.00 58.94 76 SER A N 1
ATOM 605 C CA . SER A 1 76 ? 6.264 -19.204 -5.824 1.00 58.94 76 SER A CA 1
ATOM 606 C C . SER A 1 76 ? 7.776 -19.053 -5.897 1.00 58.94 76 SER A C 1
ATOM 608 O O . SER A 1 76 ? 8.367 -18.506 -4.965 1.00 58.94 76 SER A O 1
ATOM 610 N N . GLU A 1 77 ? 8.394 -19.511 -6.983 1.00 59.03 77 GLU A N 1
ATOM 611 C CA . GLU A 1 77 ? 9.784 -19.160 -7.263 1.00 59.03 77 GLU A CA 1
ATOM 612 C C . GLU A 1 77 ? 9.901 -17.630 -7.293 1.00 59.03 77 GLU A C 1
ATOM 614 O O . GLU A 1 77 ? 9.056 -16.940 -7.877 1.00 59.03 77 GLU A O 1
ATOM 619 N N . LEU A 1 78 ? 10.893 -17.093 -6.577 1.00 63.69 78 LEU A N 1
ATOM 620 C CA . LEU A 1 78 ? 11.246 -15.683 -6.702 1.00 63.69 78 LEU A CA 1
ATOM 621 C C . LEU A 1 78 ? 11.699 -15.456 -8.144 1.00 63.69 78 LEU A C 1
ATOM 623 O O . LEU A 1 78 ? 1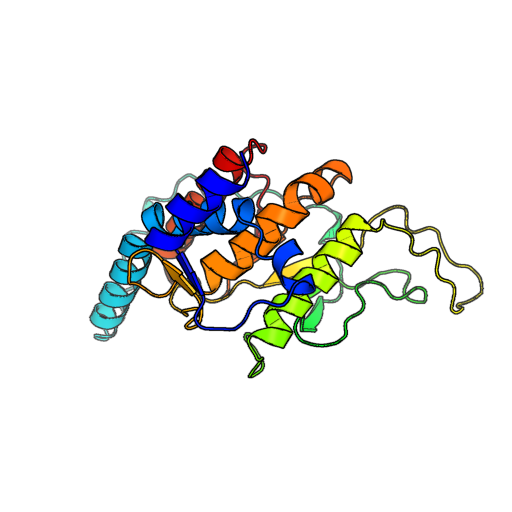2.331 -16.336 -8.728 1.00 63.69 78 LEU A O 1
ATOM 627 N N . ALA A 1 79 ? 11.382 -14.297 -8.725 1.00 68.81 79 ALA A N 1
ATOM 628 C CA . ALA A 1 79 ? 11.880 -13.990 -10.061 1.00 68.81 79 ALA A CA 1
ATOM 629 C C . ALA A 1 79 ? 13.411 -14.119 -10.093 1.00 68.81 79 ALA A C 1
ATOM 631 O O . ALA A 1 79 ? 14.082 -13.805 -9.108 1.00 68.81 79 ALA A O 1
ATOM 632 N N . GLU A 1 80 ? 13.964 -14.554 -11.229 1.00 67.44 80 GLU A N 1
ATOM 633 C CA . GLU A 1 80 ? 15.415 -14.722 -11.418 1.00 67.44 80 GLU A CA 1
ATOM 634 C C . GLU A 1 80 ? 16.205 -13.470 -11.000 1.00 67.44 80 GLU A C 1
ATOM 636 O O . GLU A 1 80 ? 17.312 -13.560 -10.470 1.00 67.44 80 GLU A O 1
ATOM 641 N N . ASP A 1 81 ? 15.573 -12.303 -11.140 1.00 65.31 81 ASP A N 1
ATOM 642 C CA . ASP A 1 81 ? 16.094 -11.008 -10.728 1.00 65.31 81 ASP A CA 1
ATOM 643 C C . ASP A 1 81 ? 16.418 -10.901 -9.223 1.00 65.31 81 ASP A C 1
ATOM 645 O O . ASP A 1 81 ? 17.105 -9.963 -8.844 1.00 65.31 81 ASP A O 1
ATOM 649 N N . PHE A 1 82 ? 16.001 -11.822 -8.350 1.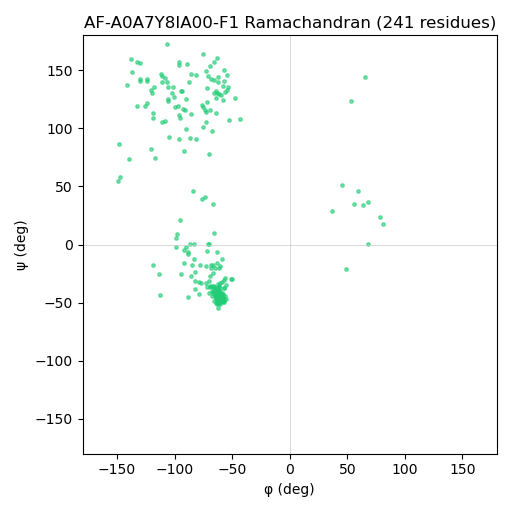00 70.06 82 PHE A N 1
ATOM 650 C CA . PHE A 1 82 ? 16.304 -11.783 -6.907 1.00 70.06 82 PHE A CA 1
ATOM 651 C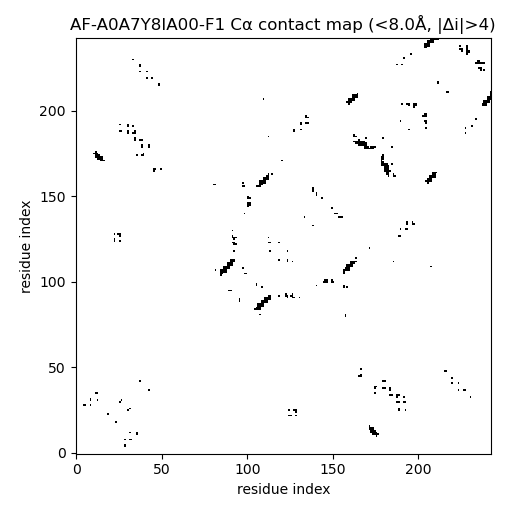 C . PHE A 1 82 ? 17.578 -12.538 -6.507 1.00 70.06 82 PHE A C 1
ATOM 653 O O . PHE A 1 82 ? 18.084 -12.342 -5.399 1.00 70.06 82 PHE A O 1
ATOM 660 N N . TYR A 1 83 ? 18.112 -13.401 -7.371 1.00 69.94 83 TYR A N 1
ATOM 661 C CA . TYR A 1 83 ? 19.242 -14.262 -7.019 1.00 69.94 83 TYR A CA 1
ATOM 662 C C . TYR A 1 83 ? 20.588 -13.529 -7.126 1.00 69.94 83 TYR A C 1
ATOM 664 O O . TYR A 1 83 ? 20.796 -12.698 -8.007 1.00 69.94 83 TYR A O 1
ATOM 672 N N . ASN A 1 84 ? 21.531 -13.871 -6.237 1.00 70.00 84 ASN A N 1
ATOM 673 C CA . ASN A 1 84 ? 22.919 -13.377 -6.230 1.00 70.00 84 ASN A CA 1
ATOM 674 C C . ASN A 1 84 ? 23.077 -11.844 -6.197 1.00 70.00 84 ASN A C 1
ATOM 676 O O . ASN A 1 84 ? 24.028 -11.303 -6.762 1.00 70.00 84 ASN A O 1
ATOM 680 N N . ARG A 1 85 ? 22.176 -11.137 -5.504 1.00 72.19 85 ARG A N 1
ATOM 681 C CA . ARG A 1 85 ? 22.266 -9.682 -5.321 1.00 72.19 85 ARG A CA 1
ATOM 682 C C . ARG A 1 85 ? 22.677 -9.303 -3.906 1.00 72.19 85 ARG A C 1
ATOM 684 O O . ARG A 1 85 ? 22.193 -9.868 -2.927 1.00 72.19 85 ARG A O 1
ATOM 691 N N . LYS A 1 86 ? 23.538 -8.290 -3.800 1.00 80.44 86 LYS A N 1
ATOM 692 C CA . LYS A 1 86 ? 23.783 -7.572 -2.545 1.00 80.44 86 LYS A CA 1
ATOM 693 C C . LYS A 1 86 ? 22.481 -6.893 -2.108 1.00 80.44 86 LYS A C 1
ATOM 695 O O . LYS A 1 86 ? 21.765 -6.370 -2.954 1.00 80.44 86 LYS A O 1
ATOM 700 N N . ILE A 1 87 ? 22.178 -6.903 -0.813 1.00 81.69 87 ILE A N 1
ATOM 701 C CA . ILE A 1 87 ? 20.997 -6.225 -0.261 1.00 81.69 87 ILE A CA 1
ATOM 702 C C . ILE A 1 87 ? 21.401 -4.836 0.224 1.00 81.69 87 ILE A C 1
ATOM 704 O O . ILE A 1 87 ? 22.383 -4.691 0.954 1.00 81.69 87 ILE A O 1
ATOM 708 N N . GLU A 1 88 ? 20.624 -3.828 -0.155 1.00 82.31 88 GLU A N 1
ATOM 709 C CA . GLU A 1 88 ? 20.757 -2.457 0.336 1.00 82.31 88 GLU A CA 1
ATOM 710 C C . GLU A 1 88 ? 19.442 -1.984 0.943 1.00 82.31 88 GLU A C 1
ATOM 712 O O . GLU A 1 88 ? 18.368 -2.286 0.431 1.00 82.31 88 GLU A O 1
ATOM 717 N N . TYR A 1 89 ? 19.525 -1.241 2.041 1.00 82.69 89 TYR A N 1
ATOM 718 C CA . TYR A 1 89 ? 18.360 -0.652 2.692 1.00 82.69 89 TYR A CA 1
ATOM 719 C C . TYR A 1 89 ? 18.287 0.822 2.330 1.00 82.69 89 TYR A C 1
ATOM 721 O O . TYR A 1 89 ? 19.270 1.549 2.475 1.00 82.69 89 TYR A O 1
ATOM 729 N N . ALA A 1 90 ? 17.115 1.264 1.894 1.00 84.44 90 ALA A N 1
ATOM 730 C CA . ALA A 1 90 ? 16.836 2.664 1.640 1.00 84.44 90 ALA A CA 1
ATOM 731 C C . ALA A 1 90 ? 15.537 3.071 2.330 1.00 84.44 90 ALA A C 1
ATOM 733 O O . ALA A 1 90 ? 14.556 2.329 2.368 1.00 84.44 90 ALA A O 1
ATOM 734 N N . ASN A 1 91 ? 15.545 4.279 2.881 1.00 84.31 91 ASN A N 1
ATOM 735 C CA . ASN A 1 91 ? 14.397 4.840 3.563 1.00 84.31 91 ASN A CA 1
ATOM 736 C C . ASN A 1 91 ? 13.620 5.746 2.608 1.00 84.31 91 ASN A C 1
ATOM 738 O O . ASN A 1 91 ? 14.146 6.754 2.135 1.00 84.31 91 ASN A O 1
ATOM 742 N N . LEU A 1 92 ? 12.360 5.402 2.348 1.00 82.44 92 LEU A N 1
ATOM 743 C CA . LEU A 1 92 ? 11.473 6.158 1.467 1.00 82.44 92 LEU A CA 1
ATOM 744 C C . LEU A 1 92 ? 11.161 7.552 1.997 1.00 82.44 92 LEU A C 1
ATOM 746 O O . LEU A 1 92 ? 10.766 8.417 1.221 1.00 82.44 92 LEU A O 1
ATOM 750 N N . THR A 1 93 ? 11.335 7.804 3.291 1.00 78.38 93 THR A N 1
ATOM 751 C CA . THR A 1 93 ? 11.061 9.121 3.876 1.00 78.38 93 THR A CA 1
ATOM 752 C C . THR A 1 93 ? 12.191 10.114 3.591 1.00 78.38 93 THR A C 1
ATOM 754 O O . THR A 1 93 ? 11.956 11.320 3.556 1.00 78.38 93 THR A O 1
ATOM 757 N N . GLN A 1 94 ? 13.372 9.614 3.212 1.00 78.00 94 GLN A N 1
ATOM 758 C CA . GLN A 1 94 ? 14.551 10.389 2.824 1.00 78.00 94 GLN A CA 1
ATOM 759 C C . GLN A 1 94 ? 14.794 10.339 1.308 1.00 78.00 94 GLN A C 1
ATOM 761 O O . GLN A 1 94 ? 14.135 9.606 0.571 1.00 78.00 94 GLN A O 1
ATOM 766 N N . SER A 1 95 ? 15.748 11.131 0.813 1.00 73.62 95 SER A N 1
ATOM 767 C CA . SER A 1 95 ? 16.207 11.018 -0.575 1.00 73.62 95 SER A CA 1
ATOM 768 C C . SER A 1 95 ? 16.872 9.658 -0.802 1.00 73.62 95 SER A C 1
ATOM 770 O O . SER A 1 95 ? 17.817 9.309 -0.099 1.00 73.62 95 SER A O 1
ATOM 772 N N . PHE A 1 96 ? 16.410 8.910 -1.805 1.00 73.50 96 PHE A N 1
ATOM 773 C CA . PHE A 1 96 ? 16.960 7.607 -2.181 1.00 73.50 96 PHE A CA 1
ATOM 774 C C . PHE A 1 96 ? 17.186 7.519 -3.694 1.00 73.50 96 PHE A C 1
ATOM 776 O O . PHE A 1 96 ? 16.549 8.230 -4.474 1.00 73.50 96 PHE A O 1
ATOM 783 N N . LYS A 1 97 ? 18.084 6.621 -4.106 1.00 69.81 97 LYS A N 1
ATOM 784 C CA . LYS A 1 97 ? 18.283 6.216 -5.502 1.00 69.81 97 LYS A CA 1
ATOM 785 C C . LYS A 1 97 ? 18.025 4.712 -5.595 1.00 69.81 97 LYS A C 1
ATOM 787 O O . LYS A 1 97 ? 18.530 3.964 -4.768 1.00 69.81 97 LYS A O 1
ATOM 792 N N . LEU A 1 98 ? 17.239 4.279 -6.583 1.00 68.25 98 LEU A N 1
ATOM 793 C CA . LEU A 1 98 ? 17.061 2.849 -6.900 1.00 68.25 98 LEU A CA 1
ATOM 794 C C . LEU A 1 98 ? 18.095 2.326 -7.897 1.00 68.25 98 LEU A C 1
ATOM 796 O O . LEU A 1 98 ? 18.131 1.136 -8.187 1.00 68.25 98 LEU A O 1
ATOM 800 N N . TYR A 1 99 ? 18.895 3.224 -8.464 1.00 66.00 99 TYR A N 1
ATOM 801 C CA . TYR A 1 99 ? 19.845 2.906 -9.509 1.00 66.00 99 TYR A CA 1
ATOM 802 C C . TYR A 1 99 ? 21.131 3.693 -9.315 1.00 66.00 99 TYR A C 1
ATOM 804 O O . TYR A 1 99 ? 21.102 4.894 -9.032 1.00 66.00 99 TYR A O 1
ATOM 812 N N . ASP A 1 100 ? 22.236 2.987 -9.515 1.00 65.06 100 ASP A N 1
ATOM 813 C CA . ASP A 1 100 ? 23.571 3.541 -9.635 1.00 65.06 100 ASP A CA 1
ATOM 814 C C . ASP A 1 100 ? 24.108 3.178 -11.032 1.00 65.06 100 ASP A C 1
ATOM 816 O O . ASP A 1 100 ? 24.311 1.988 -11.298 1.00 65.06 100 ASP A O 1
ATOM 820 N N . PRO A 1 101 ? 24.326 4.159 -11.933 1.00 60.81 101 PRO A N 1
ATOM 821 C CA . PRO A 1 101 ? 24.845 3.904 -13.278 1.00 60.81 101 PRO A CA 1
ATOM 822 C C . PRO A 1 101 ? 26.233 3.267 -13.295 1.00 60.81 101 PRO A C 1
ATOM 824 O O . PRO A 1 101 ? 26.605 2.652 -14.293 1.00 60.81 101 PRO A O 1
ATOM 827 N N . CYS A 1 102 ? 26.987 3.381 -12.204 1.00 61.53 102 CYS A N 1
ATOM 828 C CA . CYS A 1 102 ? 28.334 2.842 -12.088 1.00 61.53 102 CYS A CA 1
ATOM 829 C C . CYS A 1 102 ? 28.373 1.402 -11.552 1.00 61.53 102 CYS A C 1
ATOM 831 O O . CYS A 1 102 ? 29.457 0.821 -11.459 1.00 61.53 102 CYS A O 1
ATOM 833 N N . ASN A 1 103 ? 27.226 0.803 -11.204 1.00 64.88 103 ASN A N 1
ATOM 834 C CA . ASN A 1 103 ? 27.167 -0.551 -10.661 1.00 64.88 103 ASN A CA 1
ATOM 835 C C . ASN A 1 103 ? 2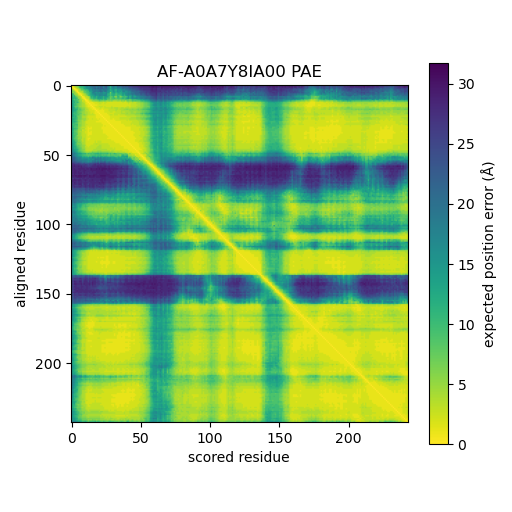6.520 -1.542 -11.656 1.00 64.88 103 ASN A C 1
ATOM 837 O O . ASN A 1 103 ? 25.294 -1.568 -11.789 1.00 64.88 103 ASN A O 1
ATOM 841 N N . PRO A 1 104 ? 27.314 -2.410 -12.319 1.00 58.84 104 PRO A N 1
ATOM 842 C CA . PRO A 1 104 ? 26.812 -3.359 -13.318 1.00 58.84 104 PRO A CA 1
ATOM 843 C C . PRO A 1 104 ? 25.940 -4.477 -12.724 1.00 58.84 104 PRO A C 1
ATOM 845 O O . PRO A 1 104 ? 25.184 -5.124 -13.446 1.00 58.84 104 PRO A O 1
ATOM 848 N N . THR A 1 105 ? 26.011 -4.703 -11.410 1.00 63.25 105 THR A N 1
ATOM 849 C CA . THR A 1 105 ? 25.152 -5.644 -10.677 1.00 63.25 105 THR A CA 1
ATOM 850 C C . THR A 1 105 ? 24.389 -4.877 -9.603 1.00 63.25 105 THR A C 1
ATOM 852 O O . THR A 1 105 ? 24.826 -4.852 -8.447 1.00 63.25 105 THR A O 1
ATOM 855 N N . PRO A 1 106 ? 23.270 -4.217 -9.957 1.00 67.06 106 PRO A N 1
ATOM 856 C CA . PRO A 1 106 ? 22.576 -3.374 -9.005 1.00 67.06 106 PRO A CA 1
ATOM 857 C C . PRO A 1 106 ? 22.042 -4.225 -7.852 1.00 67.06 106 PRO A C 1
ATOM 859 O O . PRO A 1 106 ? 21.455 -5.295 -8.061 1.00 67.06 106 PRO A O 1
ATOM 862 N N . SER A 1 107 ? 22.297 -3.747 -6.636 1.00 72.56 107 SER A N 1
ATOM 863 C CA . SER A 1 107 ? 21.829 -4.344 -5.390 1.00 72.56 107 SER A CA 1
ATOM 864 C C . SER A 1 107 ? 20.301 -4.469 -5.385 1.00 72.56 107 SER A C 1
ATOM 866 O O . SER A 1 107 ? 19.594 -3.661 -5.984 1.00 72.56 107 SER A O 1
ATOM 868 N N . LEU A 1 108 ? 19.781 -5.476 -4.687 1.00 78.88 108 LEU A N 1
ATOM 869 C CA . LEU A 1 108 ? 18.367 -5.556 -4.341 1.00 78.88 108 LEU A CA 1
ATOM 870 C C . LEU A 1 108 ? 18.088 -4.521 -3.248 1.00 78.88 108 LEU A C 1
ATOM 872 O O . LEU A 1 108 ? 18.598 -4.645 -2.132 1.00 78.88 108 LEU A O 1
ATOM 876 N N . THR A 1 109 ? 17.286 -3.506 -3.558 1.00 85.12 109 THR A N 1
ATOM 877 C CA . THR A 1 109 ? 16.956 -2.456 -2.588 1.00 85.12 109 THR A CA 1
ATOM 878 C C . THR A 1 109 ? 15.702 -2.821 -1.797 1.00 85.12 109 THR A C 1
ATOM 880 O O . THR A 1 109 ? 14.640 -3.048 -2.375 1.00 85.12 109 THR A O 1
ATOM 883 N N . ILE A 1 110 ? 15.796 -2.831 -0.470 1.00 87.38 110 ILE A N 1
ATOM 884 C CA . ILE A 1 110 ? 14.644 -2.872 0.432 1.00 87.38 110 ILE A CA 1
ATOM 885 C C . ILE A 1 110 ? 14.269 -1.434 0.788 1.00 87.38 110 ILE A C 1
ATOM 887 O O . ILE A 1 110 ? 15.055 -0.701 1.389 1.00 87.38 110 ILE A O 1
ATOM 891 N N . LEU A 1 111 ? 13.065 -1.040 0.390 1.00 89.44 111 LEU A N 1
ATOM 892 C CA . LEU A 1 111 ? 12.478 0.272 0.604 1.00 89.44 111 LEU A CA 1
ATOM 893 C C . LEU A 1 111 ? 11.605 0.258 1.855 1.00 89.44 111 LEU A C 1
ATOM 895 O O . LEU A 1 111 ? 10.528 -0.336 1.857 1.00 89.44 111 LEU A O 1
ATOM 899 N N . ASP A 1 112 ? 12.063 0.924 2.907 1.00 87.00 112 ASP A N 1
ATOM 900 C CA . ASP A 1 112 ? 11.337 1.068 4.167 1.00 87.00 112 ASP A CA 1
ATOM 901 C C . ASP A 1 112 ? 10.511 2.363 4.177 1.00 87.00 112 ASP A C 1
ATOM 903 O O . ASP A 1 112 ? 11.038 3.437 3.890 1.00 87.00 112 ASP A O 1
ATOM 907 N N . PHE A 1 113 ? 9.237 2.293 4.574 1.00 73.50 113 PHE A N 1
ATOM 908 C CA . PHE A 1 113 ? 8.396 3.467 4.870 1.00 73.50 113 PHE A CA 1
ATOM 909 C C . PHE A 1 113 ? 8.739 4.104 6.227 1.00 73.50 113 PHE A C 1
ATOM 911 O O . PHE A 1 113 ? 7.857 4.508 6.987 1.00 73.50 113 PHE A O 1
ATOM 918 N N . GLY A 1 114 ? 10.027 4.159 6.562 1.00 60.38 114 GLY A N 1
ATOM 919 C CA . GLY A 1 114 ? 10.505 4.727 7.811 1.00 60.38 114 GLY A CA 1
ATOM 920 C C . GLY A 1 114 ? 10.040 3.976 9.060 1.00 60.38 114 GLY A C 1
ATOM 921 O O . GLY A 1 114 ? 9.834 4.615 10.084 1.00 60.38 114 GLY A O 1
ATOM 922 N N . GLN A 1 115 ? 9.888 2.644 9.033 1.00 64.94 115 GLN A N 1
ATOM 923 C CA . GLN A 1 115 ? 9.797 1.847 10.271 1.00 64.94 115 GLN A CA 1
ATOM 924 C C . GLN A 1 115 ? 11.011 2.092 11.177 1.00 64.94 115 GLN A C 1
ATOM 926 O O . GLN A 1 115 ? 10.903 2.057 12.403 1.00 64.94 115 GLN A O 1
ATOM 931 N N . THR A 1 116 ? 12.171 2.300 10.561 1.00 60.81 116 THR A N 1
ATOM 932 C CA . THR A 1 116 ? 13.467 2.417 11.233 1.00 60.81 116 THR A CA 1
ATOM 933 C C . THR A 1 116 ? 13.819 3.842 11.677 1.00 60.81 116 THR A C 1
ATOM 935 O O . THR A 1 116 ? 14.802 4.025 12.395 1.00 60.81 116 THR A O 1
ATOM 938 N N . SER A 1 117 ? 13.015 4.851 11.321 1.00 60.94 117 SER A N 1
ATOM 939 C CA . SER A 1 117 ? 13.239 6.260 11.672 1.00 60.94 117 SER A CA 1
ATOM 940 C C . SER A 1 117 ? 11.950 6.948 12.119 1.00 60.94 117 SER A C 1
ATOM 942 O O . SER A 1 117 ? 10.877 6.648 11.613 1.00 60.94 117 SER A O 1
ATOM 944 N N . GLN A 1 118 ? 12.031 7.921 13.032 1.00 68.19 118 GLN A N 1
ATOM 945 C CA . GLN A 1 118 ? 10.886 8.770 13.396 1.00 68.19 118 GLN A CA 1
ATOM 946 C C . GLN A 1 118 ? 10.532 9.712 12.239 1.00 68.19 118 GLN A C 1
ATOM 948 O O . GLN A 1 118 ? 10.915 10.877 12.233 1.00 68.19 118 GLN A O 1
ATOM 953 N N . SER A 1 119 ? 9.848 9.174 11.237 1.00 77.88 119 SER A N 1
ATOM 954 C CA . SER A 1 119 ? 9.449 9.919 10.051 1.00 77.88 119 SER A CA 1
ATOM 955 C C . SER A 1 119 ? 8.110 10.600 10.291 1.00 77.88 119 SER A C 1
ATOM 957 O O . SER A 1 119 ? 7.199 10.027 10.892 1.00 77.88 119 SER A O 1
ATOM 959 N N . THR A 1 120 ? 7.992 11.825 9.811 1.00 88.75 120 THR A N 1
ATOM 960 C CA . THR A 1 120 ? 6.771 12.628 9.866 1.00 88.75 120 THR A CA 1
ATOM 961 C C . THR A 1 120 ? 5.731 12.154 8.847 1.00 88.75 120 THR A C 1
ATOM 963 O O . THR A 1 120 ? 6.038 11.438 7.888 1.00 88.75 120 THR A O 1
ATOM 966 N N . TRP A 1 121 ? 4.480 12.586 9.034 1.00 90.25 121 TRP A N 1
ATOM 967 C CA . TRP A 1 121 ? 3.399 12.361 8.070 1.00 90.25 121 TRP A CA 1
ATOM 968 C C . TRP A 1 121 ? 3.777 12.888 6.683 1.00 90.25 121 TRP A C 1
ATOM 970 O O . TRP A 1 121 ? 3.625 12.191 5.678 1.00 90.25 121 TRP A O 1
ATOM 980 N N . GLU A 1 122 ? 4.309 14.106 6.630 1.00 91.12 122 GLU A N 1
ATOM 981 C CA . GLU A 1 122 ? 4.708 14.777 5.401 1.00 91.12 122 GLU A CA 1
ATOM 982 C C . GLU A 1 122 ? 5.772 13.976 4.652 1.00 91.12 122 GLU A C 1
ATOM 984 O O . GLU A 1 122 ? 5.620 13.744 3.453 1.00 91.12 122 GLU A O 1
ATOM 989 N N . GLU A 1 123 ? 6.804 13.502 5.352 1.00 89.75 123 GLU A N 1
ATOM 990 C CA . GLU A 1 123 ? 7.875 12.705 4.751 1.00 89.75 123 GLU A CA 1
ATOM 991 C C . GLU A 1 123 ? 7.379 11.346 4.244 1.00 89.75 123 GLU A C 1
ATOM 993 O O . GLU A 1 123 ? 7.823 10.900 3.185 1.00 89.75 123 GLU A O 1
ATOM 998 N N . ASN A 1 124 ? 6.440 10.702 4.948 1.00 90.62 124 ASN A N 1
ATOM 999 C CA . ASN A 1 124 ? 5.844 9.444 4.491 1.00 90.62 124 ASN A CA 1
ATOM 1000 C C . ASN A 1 124 ? 5.055 9.643 3.185 1.00 90.62 124 ASN A C 1
ATOM 1002 O O . ASN A 1 124 ? 5.279 8.940 2.197 1.00 90.62 124 ASN A O 1
ATOM 1006 N N . ILE A 1 125 ? 4.160 10.637 3.142 1.00 93.81 125 ILE A N 1
ATOM 1007 C CA . ILE A 1 125 ? 3.372 10.922 1.932 1.00 93.81 125 ILE A CA 1
ATOM 1008 C C . ILE A 1 125 ? 4.276 11.358 0.774 1.00 93.81 125 ILE A C 1
ATOM 1010 O O . ILE A 1 125 ? 4.052 10.946 -0.367 1.00 93.81 125 ILE A O 1
ATOM 1014 N N . GLU A 1 126 ? 5.315 12.142 1.052 1.00 91.69 126 GLU A N 1
ATOM 1015 C CA . GLU A 1 126 ? 6.295 12.548 0.046 1.00 91.69 126 GLU A CA 1
ATOM 1016 C C . GLU A 1 126 ? 7.109 11.352 -0.475 1.00 91.69 126 GLU A C 1
ATOM 1018 O O . GLU A 1 126 ? 7.380 11.261 -1.673 1.00 91.69 126 GLU A O 1
ATOM 1023 N N . GLY A 1 127 ? 7.420 10.373 0.378 1.00 90.88 127 GLY A N 1
ATOM 1024 C CA . GLY A 1 127 ? 8.022 9.102 -0.029 1.00 90.88 127 GLY A CA 1
ATOM 1025 C C . GLY A 1 127 ? 7.163 8.330 -1.033 1.00 90.88 127 GLY A C 1
ATOM 1026 O O . GLY A 1 127 ? 7.669 7.884 -2.066 1.00 90.88 127 GLY A O 1
ATOM 1027 N N . HIS A 1 128 ? 5.848 8.246 -0.797 1.00 93.94 128 HIS A N 1
ATOM 1028 C CA . HIS A 1 128 ? 4.901 7.653 -1.755 1.00 93.94 128 HIS A CA 1
ATOM 1029 C C . HIS A 1 128 ? 4.867 8.406 -3.087 1.00 93.94 128 HIS A C 1
ATOM 1031 O O . HIS A 1 128 ? 4.808 7.776 -4.145 1.00 93.94 128 HIS A O 1
ATOM 1037 N N . ILE A 1 129 ? 4.918 9.742 -3.058 1.00 93.00 129 ILE A N 1
ATOM 1038 C CA . ILE A 1 129 ? 4.963 10.565 -4.274 1.00 93.00 129 ILE A CA 1
ATOM 1039 C C . ILE A 1 129 ? 6.242 10.285 -5.061 1.00 93.00 129 ILE A C 1
ATOM 1041 O O . ILE A 1 129 ? 6.166 9.998 -6.257 1.00 93.00 129 ILE A O 1
ATOM 1045 N N . ARG A 1 130 ? 7.405 10.336 -4.401 1.00 90.00 130 ARG A N 1
ATOM 1046 C CA . ARG A 1 130 ? 8.711 10.077 -5.021 1.00 90.00 130 ARG A CA 1
ATOM 1047 C C . ARG A 1 130 ? 8.761 8.692 -5.654 1.00 90.00 130 ARG A C 1
ATOM 1049 O O . ARG A 1 130 ? 9.127 8.574 -6.821 1.00 90.00 130 ARG A O 1
ATOM 1056 N N . LEU A 1 131 ? 8.324 7.667 -4.924 1.00 89.50 131 LEU A N 1
ATOM 1057 C CA . LEU A 1 131 ? 8.304 6.292 -5.419 1.00 89.50 131 LEU A CA 1
ATOM 1058 C C . LEU A 1 131 ? 7.347 6.118 -6.603 1.00 89.50 131 LEU A C 1
ATOM 1060 O O . LEU A 1 131 ? 7.722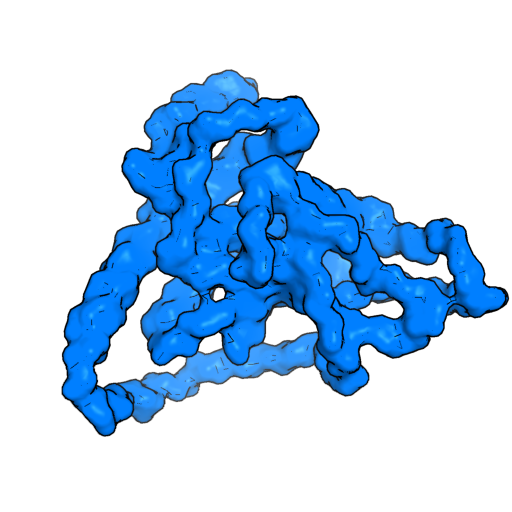 5.518 -7.609 1.00 89.50 131 LEU A O 1
ATOM 1064 N N . ARG A 1 132 ? 6.137 6.689 -6.531 1.00 91.50 132 ARG A N 1
ATOM 1065 C CA . ARG A 1 132 ? 5.197 6.680 -7.660 1.00 91.50 132 ARG A CA 1
ATOM 1066 C C . ARG A 1 132 ? 5.801 7.355 -8.881 1.00 91.50 132 ARG A C 1
ATOM 1068 O O . ARG A 1 132 ? 5.735 6.794 -9.969 1.00 91.50 132 ARG A O 1
ATOM 1075 N N . ASN A 1 133 ? 6.374 8.544 -8.711 1.00 88.06 133 ASN A N 1
ATOM 1076 C CA . ASN A 1 133 ? 6.974 9.282 -9.814 1.00 88.06 133 ASN A CA 1
ATOM 1077 C C . ASN A 1 133 ? 8.094 8.468 -10.458 1.00 88.06 133 ASN A C 1
ATOM 1079 O O . ASN A 1 133 ? 8.085 8.343 -11.671 1.00 88.06 133 ASN A O 1
ATOM 1083 N N . LEU A 1 134 ? 8.967 7.845 -9.665 1.00 84.25 134 LEU A N 1
ATOM 1084 C CA . LEU A 1 134 ? 10.062 7.006 -10.153 1.00 84.25 134 LEU A CA 1
ATOM 1085 C C . LEU A 1 134 ? 9.580 5.786 -10.958 1.00 84.25 134 LEU A C 1
ATOM 1087 O O . LEU A 1 134 ? 10.143 5.469 -12.002 1.00 84.25 134 LEU A O 1
ATOM 1091 N N . ILE A 1 135 ? 8.516 5.117 -10.505 1.00 85.50 135 ILE A N 1
ATOM 1092 C CA . ILE A 1 135 ? 7.926 3.963 -11.207 1.00 85.50 135 ILE A CA 1
ATOM 1093 C C . ILE A 1 135 ? 7.190 4.409 -12.483 1.00 85.50 135 ILE A C 1
ATOM 1095 O O . ILE A 1 135 ? 7.192 3.711 -13.497 1.00 85.50 135 ILE A O 1
ATOM 1099 N N . HIS A 1 136 ? 6.532 5.572 -12.449 1.00 86.44 136 HIS A N 1
ATOM 1100 C CA . HIS A 1 136 ? 5.703 6.070 -13.553 1.00 86.44 136 HIS A CA 1
ATOM 1101 C C . HIS A 1 136 ? 6.486 6.846 -14.609 1.00 86.44 136 HIS A C 1
ATOM 1103 O O . HIS A 1 136 ? 6.064 6.845 -15.765 1.00 86.44 136 HIS A O 1
ATOM 1109 N N . SER A 1 137 ? 7.604 7.479 -14.251 1.00 75.06 137 SER A N 1
ATOM 1110 C CA . SER A 1 137 ? 8.419 8.307 -15.149 1.00 75.06 137 SER A CA 1
ATOM 1111 C C . SER A 1 137 ? 9.177 7.510 -16.205 1.00 75.06 137 SER A C 1
ATOM 1113 O O . SER A 1 137 ? 9.899 8.116 -16.992 1.00 75.06 137 SER A O 1
ATOM 1115 N N . GLN A 1 138 ? 9.022 6.177 -16.227 1.00 61.03 138 GLN A N 1
ATOM 1116 C CA . GLN A 1 138 ? 9.996 5.253 -16.810 1.00 61.03 138 GLN A CA 1
ATOM 1117 C C . GLN A 1 138 ? 11.285 5.349 -15.951 1.00 61.03 138 GLN A C 1
ATOM 1119 O O . GLN A 1 138 ? 11.662 6.410 -15.464 1.00 61.03 138 GLN A O 1
ATOM 1124 N N . ILE A 1 139 ? 12.074 4.311 -15.695 1.00 52.81 139 ILE A N 1
ATOM 1125 C CA . ILE A 1 139 ? 12.775 3.552 -16.739 1.00 52.81 139 ILE A CA 1
ATOM 1126 C C . ILE A 1 139 ? 13.269 4.489 -17.875 1.00 52.81 139 ILE A C 1
ATOM 1128 O O . ILE A 1 139 ? 13.357 4.127 -19.035 1.00 52.81 139 ILE A O 1
ATOM 1132 N N . ASN A 1 140 ? 13.557 5.746 -17.529 1.00 40.22 140 ASN A N 1
ATOM 1133 C CA . ASN A 1 140 ? 14.468 6.648 -18.201 1.00 40.22 140 ASN A CA 1
ATOM 1134 C C . ASN A 1 140 ? 15.561 6.929 -17.175 1.00 40.22 140 ASN A C 1
ATOM 1136 O O . ASN A 1 140 ? 15.669 8.007 -16.598 1.00 40.22 140 ASN A O 1
ATOM 1140 N N . LEU A 1 141 ? 16.415 5.929 -16.992 1.00 43.62 141 LEU A N 1
ATOM 1141 C CA . LEU A 1 141 ? 17.788 6.122 -16.537 1.00 43.62 141 LEU A CA 1
ATOM 1142 C C . LEU A 1 141 ? 18.636 6.703 -17.682 1.00 43.62 141 LEU A C 1
ATOM 1144 O O . LEU A 1 141 ? 19.775 6.319 -17.887 1.00 43.62 141 LEU A O 1
ATOM 1148 N N . ASN A 1 142 ? 18.061 7.642 -18.437 1.00 35.00 142 ASN A N 1
ATOM 1149 C CA . ASN A 1 142 ? 18.739 8.420 -19.469 1.00 35.00 142 ASN A CA 1
ATOM 1150 C C . ASN A 1 142 ? 19.229 9.765 -18.897 1.00 35.00 142 ASN A C 1
ATOM 1152 O O . ASN A 1 142 ? 19.455 10.721 -19.633 1.00 35.00 142 ASN A O 1
ATOM 1156 N N . GLY A 1 143 ? 19.372 9.849 -17.571 1.00 36.53 143 GLY A N 1
ATOM 1157 C CA . GLY A 1 143 ? 20.065 10.931 -16.883 1.00 36.53 143 GLY A CA 1
ATOM 1158 C C . GLY A 1 143 ? 21.501 10.511 -16.600 1.00 36.53 143 GLY A C 1
ATOM 1159 O O . GLY A 1 143 ? 21.768 9.888 -15.577 1.00 36.53 143 GLY A O 1
ATOM 1160 N N . TYR A 1 144 ? 22.393 10.817 -17.540 1.00 40.38 144 TYR A N 1
ATOM 1161 C CA . TYR A 1 144 ? 23.844 10.741 -17.388 1.00 40.38 144 TYR A CA 1
ATOM 1162 C C . TYR A 1 144 ? 24.321 11.538 -16.172 1.00 40.38 144 TYR A C 1
ATOM 1164 O O . TYR A 1 144 ? 23.975 12.711 -16.088 1.00 40.38 144 TYR A O 1
ATOM 1172 N N . GLU A 1 145 ? 25.194 10.945 -15.349 1.00 44.81 145 GLU A N 1
ATOM 1173 C CA . GLU A 1 145 ? 26.274 11.636 -14.616 1.00 44.81 145 GLU A CA 1
ATOM 1174 C C . GLU A 1 145 ? 27.481 10.663 -14.471 1.00 44.81 145 GLU A C 1
ATOM 1176 O O . GLU A 1 145 ? 27.865 10.293 -13.373 1.00 44.81 145 GLU A O 1
ATOM 1181 N N . ASP A 1 146 ? 27.997 10.186 -15.615 1.00 44.53 146 ASP A N 1
ATOM 1182 C CA . ASP A 1 146 ? 29.240 9.417 -15.870 1.00 44.53 146 ASP A CA 1
ATOM 1183 C C . ASP A 1 146 ? 29.589 8.103 -15.125 1.00 44.53 146 ASP A C 1
ATOM 1185 O O . ASP A 1 146 ? 29.844 8.068 -13.929 1.00 44.53 146 ASP A O 1
ATOM 1189 N N . CYS A 1 147 ? 29.805 7.053 -15.941 1.00 53.12 147 CYS A N 1
ATOM 1190 C CA . CYS A 1 147 ? 30.862 6.032 -15.805 1.00 53.12 147 CYS A CA 1
ATOM 1191 C C . CYS A 1 147 ? 31.266 5.525 -17.220 1.00 53.12 147 CYS A C 1
ATOM 1193 O O . CYS A 1 147 ? 31.128 4.349 -17.527 1.00 53.12 147 CYS A O 1
ATOM 1195 N N . GLU A 1 148 ? 31.651 6.448 -18.119 1.00 50.00 148 GLU A N 1
ATOM 1196 C CA . GLU A 1 148 ? 32.147 6.312 -19.520 1.00 50.00 148 GLU A CA 1
ATOM 1197 C C . GLU A 1 148 ? 31.383 5.430 -20.545 1.00 50.00 148 GLU A C 1
ATOM 1199 O O . GLU A 1 148 ? 31.476 5.685 -21.743 1.00 50.00 148 GLU A O 1
ATOM 1204 N N . THR A 1 149 ? 30.554 4.466 -20.142 1.00 50.88 149 THR A N 1
ATOM 1205 C CA . THR A 1 149 ? 29.679 3.668 -21.018 1.00 50.88 149 THR A CA 1
ATOM 1206 C C . THR A 1 149 ? 28.398 3.274 -20.268 1.00 50.88 149 THR A C 1
ATOM 1208 O O . THR A 1 149 ? 28.336 2.201 -19.667 1.00 50.88 149 THR A O 1
ATOM 1211 N N . PRO A 1 150 ? 27.347 4.117 -20.253 1.00 50.09 150 PRO A N 1
ATOM 1212 C CA . PRO A 1 150 ? 26.091 3.730 -19.626 1.00 50.09 150 PRO A CA 1
ATOM 1213 C C . PRO A 1 150 ? 25.502 2.549 -20.398 1.00 50.09 150 PRO A C 1
ATOM 1215 O O . PRO A 1 150 ? 25.134 2.663 -21.568 1.00 50.09 150 PRO A O 1
ATOM 1218 N N . THR A 1 151 ? 25.450 1.389 -19.747 1.00 47.06 151 THR A N 1
ATOM 1219 C CA . THR A 1 151 ? 24.745 0.232 -20.291 1.00 47.06 151 THR A CA 1
ATOM 1220 C C . THR A 1 151 ? 23.258 0.510 -20.109 1.00 47.06 151 THR A C 1
ATOM 1222 O O . THR A 1 151 ? 22.812 0.698 -18.978 1.00 47.06 151 THR A O 1
ATOM 1225 N N . LEU A 1 152 ? 22.502 0.587 -21.210 1.00 46.88 152 LEU A N 1
ATOM 1226 C CA . LEU A 1 152 ? 21.042 0.685 -21.181 1.00 46.88 152 LEU A CA 1
ATOM 1227 C C . LEU A 1 152 ? 20.499 -0.459 -20.325 1.00 46.88 152 LEU A C 1
ATOM 1229 O O . LEU A 1 152 ? 20.543 -1.623 -20.721 1.00 46.88 152 LEU A O 1
ATOM 1233 N N . VAL A 1 153 ? 20.025 -0.136 -19.124 1.00 51.84 153 VAL A N 1
ATOM 1234 C CA . VAL A 1 153 ? 19.308 -1.112 -18.313 1.00 51.84 153 VAL A CA 1
ATOM 1235 C C . VAL A 1 153 ? 17.852 -1.033 -18.741 1.00 51.84 15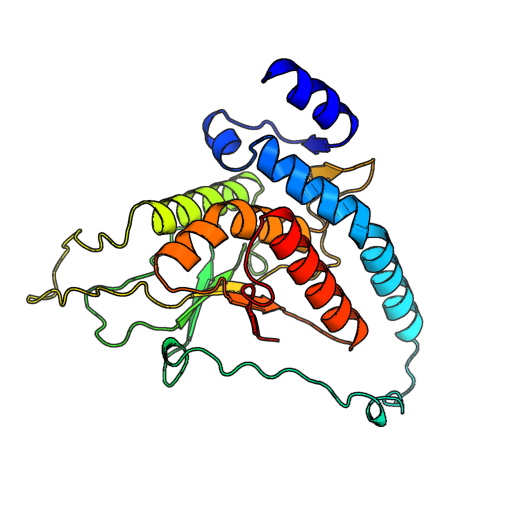3 VAL A C 1
ATOM 1237 O O . VAL A 1 153 ? 17.072 -0.247 -18.212 1.00 51.84 153 VAL A O 1
ATOM 1240 N N . ASP A 1 154 ? 17.490 -1.867 -19.716 1.00 49.44 154 ASP A N 1
ATOM 1241 C CA . ASP A 1 154 ? 16.114 -2.010 -20.223 1.00 49.44 154 ASP A CA 1
ATOM 1242 C C . ASP A 1 154 ? 15.132 -2.537 -19.156 1.00 49.44 154 ASP A C 1
ATOM 1244 O O . ASP A 1 154 ? 13.922 -2.607 -19.373 1.00 49.44 154 ASP A O 1
ATOM 1248 N N . LYS A 1 155 ? 15.651 -2.922 -17.986 1.00 55.88 155 LYS A N 1
ATOM 1249 C CA . LYS A 1 155 ? 14.921 -3.510 -16.869 1.00 55.88 155 LYS A CA 1
ATOM 1250 C C . LYS A 1 155 ? 15.034 -2.638 -15.616 1.00 55.88 155 LYS A C 1
ATOM 1252 O O . LYS A 1 155 ? 16.124 -2.270 -15.191 1.00 55.88 155 LYS A O 1
ATOM 1257 N N . MET A 1 156 ? 13.901 -2.347 -14.981 1.00 61.75 156 MET A N 1
ATOM 1258 C CA . MET A 1 156 ? 13.858 -1.767 -13.640 1.00 61.75 156 MET A CA 1
ATOM 1259 C C . MET A 1 156 ? 14.673 -2.624 -12.658 1.00 61.75 156 MET A C 1
ATOM 1261 O O . MET A 1 156 ? 14.562 -3.853 -12.652 1.00 61.75 156 MET A O 1
ATOM 1265 N N . VAL A 1 157 ? 15.477 -1.969 -11.816 1.00 64.88 157 VAL A N 1
ATOM 1266 C CA . VAL A 1 157 ? 16.180 -2.631 -10.710 1.00 64.88 157 VAL A CA 1
ATOM 1267 C C . VAL A 1 157 ? 15.137 -3.231 -9.760 1.00 64.88 157 VAL A C 1
ATOM 1269 O O . VAL A 1 157 ? 14.201 -2.523 -9.371 1.00 64.88 157 VAL A O 1
ATOM 1272 N N . PRO A 1 158 ? 15.255 -4.519 -9.390 1.00 70.31 158 PRO A N 1
ATOM 1273 C CA . PRO A 1 158 ? 14.329 -5.133 -8.453 1.00 70.31 158 PRO A CA 1
ATOM 1274 C C . PRO A 1 158 ? 14.447 -4.440 -7.093 1.00 70.31 158 PRO A C 1
ATOM 1276 O O . PRO A 1 158 ? 15.541 -4.280 -6.551 1.00 70.31 158 PRO A O 1
ATOM 1279 N N . PHE A 1 159 ? 13.309 -4.042 -6.533 1.00 84.81 159 PHE A N 1
ATOM 1280 C CA . PHE A 1 159 ? 13.209 -3.551 -5.165 1.00 84.81 159 PHE A CA 1
ATOM 1281 C C . PHE A 1 159 ? 12.075 -4.267 -4.437 1.00 84.81 159 PHE A C 1
ATOM 1283 O O . PHE A 1 159 ? 11.125 -4.756 -5.055 1.00 84.81 159 PHE A O 1
ATOM 1290 N N . ILE A 1 160 ? 12.169 -4.307 -3.113 1.00 88.25 160 ILE A N 1
ATOM 1291 C CA . ILE A 1 160 ? 11.131 -4.829 -2.228 1.00 88.25 160 ILE A CA 1
ATOM 1292 C C . ILE A 1 160 ? 10.651 -3.696 -1.338 1.00 88.25 160 ILE A C 1
ATOM 1294 O O . ILE A 1 160 ? 11.459 -2.966 -0.777 1.00 88.25 160 ILE A O 1
ATOM 1298 N N . VAL A 1 161 ? 9.342 -3.569 -1.162 1.00 91.50 161 VAL A N 1
ATOM 1299 C CA . VAL A 1 161 ? 8.767 -2.619 -0.209 1.00 91.50 161 VAL A CA 1
ATOM 1300 C C . VAL A 1 161 ? 8.580 -3.298 1.141 1.00 91.50 161 VAL A C 1
ATOM 1302 O O . VAL A 1 161 ? 7.788 -4.230 1.274 1.00 91.50 161 VAL A O 1
ATOM 1305 N N . GLN A 1 162 ? 9.288 -2.830 2.162 1.00 91.06 162 GLN A N 1
ATOM 1306 C CA . GLN A 1 162 ? 9.084 -3.274 3.534 1.00 91.06 162 GLN A CA 1
ATOM 1307 C C . GLN A 1 162 ? 7.825 -2.623 4.109 1.00 91.06 162 GLN A C 1
ATOM 1309 O O . GLN A 1 162 ? 7.709 -1.399 4.190 1.00 91.06 162 GLN A O 1
ATOM 1314 N N . LEU A 1 163 ? 6.867 -3.458 4.509 1.00 90.19 163 LEU A N 1
ATOM 1315 C CA . LEU A 1 163 ? 5.609 -3.004 5.092 1.00 90.19 163 LEU A CA 1
ATOM 1316 C C . LEU A 1 163 ? 5.716 -2.865 6.609 1.00 90.19 163 LEU A C 1
ATOM 1318 O O . LEU A 1 163 ? 6.511 -3.528 7.270 1.00 90.19 163 LEU A O 1
ATOM 1322 N N . ASN A 1 164 ? 4.868 -2.015 7.183 1.00 89.06 164 ASN A N 1
ATOM 1323 C CA . ASN A 1 164 ? 4.750 -1.904 8.630 1.00 89.06 164 ASN A CA 1
ATOM 1324 C C . ASN A 1 164 ? 4.184 -3.200 9.229 1.00 89.06 164 ASN A C 1
ATOM 1326 O O . ASN A 1 164 ? 3.432 -3.937 8.587 1.00 89.06 164 ASN A O 1
ATOM 1330 N N . ARG A 1 165 ? 4.450 -3.437 10.519 1.00 88.00 165 ARG A N 1
ATOM 1331 C CA . ARG A 1 165 ? 3.699 -4.450 11.277 1.00 88.00 165 ARG A CA 1
ATOM 1332 C C . ARG A 1 165 ? 2.206 -4.111 11.232 1.00 88.00 165 ARG A C 1
ATOM 1334 O O . ARG A 1 165 ? 1.834 -2.969 11.497 1.00 88.00 165 ARG A O 1
ATOM 1341 N N . LEU A 1 166 ? 1.349 -5.112 11.006 1.00 88.19 166 LEU A N 1
ATOM 1342 C CA . LEU A 1 166 ? -0.113 -4.943 10.886 1.00 88.19 166 LEU A CA 1
ATOM 1343 C C . LEU A 1 166 ? -0.753 -4.154 12.039 1.00 88.19 166 LEU A C 1
ATOM 1345 O O . LEU A 1 166 ? -1.765 -3.489 11.848 1.00 88.19 166 LEU A O 1
ATOM 1349 N N . ARG A 1 167 ? -0.168 -4.227 13.236 1.00 85.38 167 ARG A N 1
ATOM 1350 C CA . ARG A 1 167 ? -0.701 -3.620 14.464 1.00 85.38 167 ARG A CA 1
ATOM 1351 C C . ARG A 1 167 ? -0.327 -2.160 14.656 1.00 85.38 167 ARG A C 1
ATOM 1353 O O . ARG A 1 167 ? -0.928 -1.507 15.504 1.00 85.38 167 ARG A O 1
ATOM 1360 N N . LEU A 1 168 ? 0.693 -1.676 13.951 1.00 89.75 168 LEU A N 1
ATOM 1361 C CA . LEU A 1 168 ? 1.025 -0.259 13.988 1.00 89.75 168 LEU A CA 1
ATOM 1362 C C . LEU A 1 168 ? -0.091 0.507 13.292 1.00 89.75 168 LEU A C 1
ATOM 1364 O O . LEU A 1 168 ? -0.650 0.031 12.304 1.00 89.75 168 LEU A O 1
ATOM 1368 N N . VAL A 1 169 ? -0.420 1.675 13.824 1.00 92.62 169 VAL A N 1
ATOM 1369 C CA . VAL A 1 169 ? -1.510 2.510 13.325 1.00 92.62 169 VAL A CA 1
ATOM 1370 C C . VAL A 1 169 ? -0.955 3.773 12.689 1.00 92.62 169 VAL A C 1
ATOM 1372 O O . VAL A 1 169 ? 0.052 4.305 13.146 1.00 92.62 169 VAL A O 1
ATOM 1375 N N . GLU A 1 170 ? -1.622 4.239 11.642 1.00 93.31 170 GLU A N 1
ATOM 1376 C CA . GLU A 1 170 ? -1.435 5.572 11.080 1.00 93.31 170 GLU A CA 1
ATOM 1377 C C . GLU A 1 170 ? -2.421 6.509 11.787 1.00 93.31 170 GLU A C 1
ATOM 1379 O O . GLU A 1 170 ? -3.626 6.516 11.520 1.00 93.31 170 GLU A O 1
ATOM 1384 N N . GLU A 1 171 ? -1.921 7.245 12.778 1.00 92.25 171 GLU A N 1
ATOM 1385 C CA . GLU A 1 171 ? -2.744 8.014 13.714 1.00 92.25 171 GLU A CA 1
ATOM 1386 C C . GLU A 1 171 ? -3.453 9.214 13.076 1.00 92.25 171 GLU A C 1
ATOM 1388 O O . GLU A 1 171 ? -4.458 9.704 13.624 1.00 92.25 171 GLU A O 1
ATOM 1393 N N . TYR A 1 172 ? -2.955 9.672 11.924 1.00 94.62 172 TYR A N 1
ATOM 1394 C CA . TYR A 1 172 ? -3.516 10.797 11.188 1.00 94.62 172 TYR A CA 1
ATOM 1395 C C . TYR A 1 172 ? -4.684 10.401 10.291 1.00 94.62 172 TYR A C 1
ATOM 1397 O O . TYR A 1 172 ? -5.406 11.292 9.847 1.00 94.62 172 TYR A O 1
ATOM 1405 N N . VAL A 1 173 ? -4.927 9.108 10.058 1.00 95.69 173 VAL A N 1
ATOM 1406 C CA . VAL A 1 173 ? -6.004 8.628 9.182 1.00 95.69 173 VAL A CA 1
ATOM 1407 C C . VAL A 1 173 ? -6.985 7.771 9.972 1.00 95.69 173 VAL A C 1
ATOM 1409 O O . VAL A 1 173 ? -6.699 6.640 10.361 1.00 95.69 173 VAL A O 1
ATOM 1412 N N . ILE A 1 174 ? -8.177 8.319 10.189 1.00 96.62 174 ILE A N 1
ATOM 1413 C CA . ILE A 1 174 ? -9.287 7.650 10.864 1.00 96.62 174 ILE A CA 1
ATOM 1414 C C . ILE A 1 174 ? -10.274 7.147 9.816 1.00 96.62 174 ILE A C 1
ATOM 1416 O O . ILE A 1 174 ? -10.742 7.924 8.984 1.00 96.62 174 ILE A O 1
ATOM 1420 N N . ILE A 1 175 ? -10.614 5.865 9.880 1.00 95.88 175 ILE A N 1
ATOM 1421 C CA . ILE A 1 175 ? -11.593 5.204 9.021 1.00 95.88 175 ILE A CA 1
ATOM 1422 C C . ILE A 1 175 ? -12.638 4.564 9.928 1.00 95.88 175 ILE A C 1
ATOM 1424 O O . ILE A 1 175 ? -12.298 3.802 10.824 1.00 95.88 175 ILE A O 1
ATOM 1428 N N . ASP A 1 176 ? -13.903 4.939 9.749 1.00 93.25 176 ASP A N 1
ATOM 1429 C CA . ASP A 1 176 ? -15.019 4.497 10.597 1.00 93.25 176 ASP A CA 1
ATOM 1430 C C . ASP A 1 176 ? -14.701 4.569 12.105 1.00 93.25 176 ASP A C 1
ATOM 1432 O O . ASP A 1 176 ? -14.850 3.621 12.871 1.00 93.25 176 ASP A O 1
ATOM 1436 N N . LYS A 1 177 ? -14.221 5.746 12.534 1.00 91.94 177 LYS A N 1
ATOM 1437 C CA . LYS A 1 177 ? -13.882 6.090 13.932 1.00 91.94 177 LYS A CA 1
ATOM 1438 C C . LYS A 1 177 ? -12.671 5.357 14.529 1.00 91.94 177 LYS A C 1
ATOM 1440 O O . LYS A 1 177 ? -12.324 5.654 15.671 1.00 91.94 177 LYS A O 1
ATOM 1445 N N . ALA A 1 178 ? -11.992 4.485 13.789 1.00 93.56 178 ALA A N 1
ATOM 1446 C CA . ALA A 1 178 ? -10.757 3.836 14.222 1.00 93.56 178 ALA A CA 1
ATOM 1447 C C . ALA A 1 178 ? -9.555 4.317 13.391 1.00 93.56 178 ALA A C 1
ATOM 1449 O O . ALA A 1 178 ? -9.709 4.614 12.208 1.00 93.56 178 ALA A O 1
ATOM 1450 N N . PRO A 1 179 ? -8.346 4.422 13.969 1.00 95.69 179 PRO A N 1
ATOM 1451 C CA . PRO A 1 179 ? -7.157 4.668 13.165 1.00 95.69 179 PRO A CA 1
ATOM 1452 C C . PRO A 1 179 ? -6.883 3.471 12.248 1.00 95.69 179 PRO A C 1
ATOM 1454 O O . PRO A 1 179 ? -7.064 2.315 12.642 1.00 95.69 179 PRO A O 1
ATOM 1457 N N . VAL A 1 180 ? -6.450 3.742 11.019 1.00 95.94 180 VAL A N 1
ATOM 1458 C CA . VAL A 1 180 ? -6.098 2.684 10.066 1.00 95.94 180 VAL A CA 1
ATOM 1459 C C . VAL A 1 180 ? -4.781 2.016 10.462 1.00 95.94 180 VAL A C 1
ATOM 1461 O O . VAL A 1 180 ? -3.888 2.648 11.021 1.00 95.94 180 VAL A O 1
ATOM 1464 N N . SER A 1 181 ? -4.632 0.727 10.153 1.00 94.94 181 SER A N 1
ATOM 1465 C CA . SER A 1 181 ? -3.328 0.065 10.225 1.00 94.94 181 SER A CA 1
ATOM 1466 C C . SER A 1 181 ? -2.339 0.770 9.291 1.00 94.94 181 SER A C 1
ATOM 1468 O O . SER A 1 181 ? -2.619 0.922 8.101 1.00 94.94 181 SER A O 1
ATOM 1470 N N . ALA A 1 182 ? -1.168 1.147 9.803 1.00 93.00 182 ALA A N 1
ATOM 1471 C CA . ALA A 1 182 ? -0.085 1.726 9.009 1.00 93.00 182 ALA A CA 1
ATOM 1472 C C . ALA A 1 182 ? 0.356 0.774 7.887 1.00 93.00 182 ALA A C 1
ATOM 1474 O O . ALA A 1 182 ? 0.708 1.212 6.795 1.00 93.00 182 ALA A O 1
ATOM 1475 N N . ALA A 1 183 ? 0.272 -0.538 8.130 1.00 92.88 183 ALA A N 1
ATOM 1476 C CA . ALA A 1 183 ? 0.578 -1.555 7.134 1.00 92.88 183 ALA A CA 1
ATOM 1477 C C . ALA A 1 183 ? -0.426 -1.522 5.978 1.00 92.88 183 ALA A C 1
ATOM 1479 O O . ALA A 1 183 ? -0.010 -1.456 4.827 1.00 92.88 183 ALA A O 1
ATOM 1480 N N . ILE A 1 184 ? -1.734 -1.492 6.280 1.00 95.75 184 ILE A N 1
ATOM 1481 C CA . ILE A 1 184 ? -2.795 -1.348 5.266 1.00 95.75 184 ILE A CA 1
ATOM 1482 C C . ILE A 1 184 ? -2.651 -0.019 4.525 1.00 95.75 184 ILE A C 1
ATOM 1484 O O . ILE A 1 184 ? -2.812 0.019 3.309 1.00 95.75 184 ILE A O 1
ATOM 1488 N N . PHE A 1 185 ? -2.354 1.065 5.240 1.00 96.25 185 PHE A N 1
ATOM 1489 C CA . PHE A 1 185 ? -2.219 2.391 4.651 1.00 96.25 185 PHE A CA 1
ATOM 1490 C C . PHE A 1 185 ? -1.074 2.445 3.633 1.00 96.25 185 PHE A C 1
ATOM 1492 O O . PHE A 1 185 ? -1.301 2.775 2.469 1.00 96.25 185 PHE A O 1
ATOM 1499 N N . ASN A 1 186 ? 0.133 2.047 4.040 1.00 94.81 186 ASN A N 1
ATOM 1500 C CA . ASN A 1 186 ? 1.310 2.088 3.176 1.00 94.81 186 ASN A CA 1
ATOM 1501 C C . ASN A 1 186 ? 1.241 1.052 2.046 1.00 94.81 186 ASN A C 1
ATOM 1503 O O . ASN A 1 186 ? 1.526 1.392 0.897 1.00 94.81 186 ASN A O 1
ATOM 1507 N N . PHE A 1 187 ? 0.783 -0.173 2.332 1.00 96.38 187 PHE A N 1
ATOM 1508 C CA . PHE A 1 187 ? 0.495 -1.165 1.293 1.00 96.38 187 PHE A CA 1
ATOM 1509 C C . PHE A 1 187 ? -0.518 -0.623 0.286 1.00 96.38 187 PHE A C 1
ATOM 1511 O O . PHE A 1 187 ? -0.286 -0.679 -0.918 1.00 96.38 187 PHE A O 1
ATOM 1518 N N . GLY A 1 188 ? -1.625 -0.068 0.775 1.00 97.56 188 GLY A N 1
ATOM 1519 C CA . GLY A 1 188 ? -2.721 0.385 -0.060 1.00 97.56 188 GLY A CA 1
ATOM 1520 C C . GLY A 1 188 ? -2.328 1.532 -0.975 1.00 97.56 188 GLY A C 1
ATOM 1521 O O . GLY A 1 188 ? -2.624 1.473 -2.166 1.00 97.56 188 GLY A O 1
ATOM 1522 N N . LEU A 1 189 ? -1.613 2.535 -0.461 1.00 97.19 189 LEU A N 1
ATOM 1523 C CA . LEU A 1 189 ? -1.086 3.620 -1.289 1.00 97.19 189 LEU A CA 1
ATOM 1524 C C . LEU A 1 189 ? -0.103 3.092 -2.335 1.00 97.19 189 LEU A C 1
ATOM 1526 O O . LEU A 1 189 ? -0.275 3.365 -3.525 1.00 97.19 189 LEU A O 1
ATOM 1530 N N . PHE A 1 190 ? 0.885 2.294 -1.928 1.00 96.69 190 PHE A N 1
ATOM 1531 C CA . PHE A 1 190 ? 1.870 1.766 -2.866 1.00 96.69 190 PHE A CA 1
ATOM 1532 C C . PHE A 1 190 ? 1.215 0.910 -3.956 1.00 96.69 190 PHE A C 1
ATOM 1534 O O . PHE A 1 190 ? 1.433 1.142 -5.146 1.00 96.69 190 PHE A O 1
ATOM 1541 N N . PHE A 1 191 ? 0.395 -0.062 -3.565 1.00 97.75 191 PHE A N 1
ATOM 1542 C CA . PHE A 1 191 ? -0.197 -1.024 -4.483 1.00 97.75 191 PHE A CA 1
ATOM 1543 C C . PHE A 1 191 ? -1.195 -0.350 -5.432 1.00 97.75 191 PHE A C 1
ATOM 1545 O O . PHE A 1 191 ? -1.123 -0.562 -6.642 1.00 97.75 191 PHE A O 1
ATOM 1552 N N . PHE A 1 192 ? -2.055 0.539 -4.920 1.00 98.38 192 PHE A N 1
ATOM 1553 C CA . PHE A 1 192 ? -3.027 1.278 -5.732 1.00 98.38 192 PHE A CA 1
ATOM 1554 C C . PHE A 1 192 ? -2.362 2.099 -6.839 1.00 98.38 192 PHE A C 1
ATOM 1556 O O . PHE A 1 192 ? -2.831 2.103 -7.980 1.00 98.38 192 PHE A O 1
ATOM 1563 N N . HIS A 1 193 ? -1.275 2.800 -6.510 1.00 97.06 193 HIS A N 1
ATOM 1564 C CA . HIS A 1 193 ? -0.615 3.697 -7.458 1.00 97.06 193 HIS A CA 1
ATOM 1565 C C . HIS A 1 193 ? 0.332 2.974 -8.406 1.00 97.06 193 HIS A C 1
ATOM 1567 O O . HIS A 1 193 ? 0.488 3.419 -9.541 1.00 97.06 193 HIS A O 1
ATOM 1573 N N . ASN A 1 194 ? 0.959 1.878 -7.977 1.00 95.31 194 ASN A N 1
ATOM 1574 C CA . ASN A 1 194 ? 2.105 1.319 -8.692 1.00 95.31 194 ASN A CA 1
ATOM 1575 C C . ASN A 1 194 ? 1.858 -0.055 -9.312 1.00 95.31 194 ASN A C 1
ATOM 1577 O O . ASN A 1 194 ? 2.501 -0.362 -10.311 1.00 95.31 194 ASN A O 1
ATOM 1581 N N . ALA A 1 195 ? 0.926 -0.866 -8.798 1.00 94.88 195 ALA A N 1
ATOM 1582 C CA . ALA A 1 195 ? 0.813 -2.268 -9.209 1.00 94.88 195 ALA A CA 1
ATOM 1583 C C . ALA A 1 195 ? 0.588 -2.438 -10.716 1.00 94.88 195 ALA A C 1
ATOM 1585 O O . ALA A 1 195 ? 1.330 -3.165 -11.367 1.00 94.88 195 ALA A O 1
ATOM 1586 N N . LYS A 1 196 ? -0.372 -1.708 -11.299 1.00 94.62 196 LYS A N 1
ATOM 1587 C CA . LYS A 1 196 ? -0.636 -1.757 -12.751 1.00 94.62 196 LYS A CA 1
ATOM 1588 C C . LYS A 1 196 ? 0.591 -1.372 -13.568 1.00 94.62 196 LYS A C 1
ATOM 1590 O O . LYS A 1 196 ? 0.924 -2.058 -14.525 1.00 94.62 196 LYS A O 1
ATOM 1595 N N . LYS A 1 197 ? 1.291 -0.318 -13.144 1.00 91.38 197 LYS A N 1
ATOM 1596 C CA . LYS A 1 197 ? 2.477 0.176 -13.840 1.00 91.38 197 LYS A CA 1
ATOM 1597 C C . LYS A 1 197 ? 3.630 -0.819 -13.761 1.00 91.38 197 LYS A C 1
ATOM 1599 O O . LYS A 1 197 ? 4.305 -1.023 -14.757 1.00 91.38 197 LYS A O 1
ATOM 1604 N N . LEU A 1 198 ? 3.834 -1.464 -12.615 1.00 88.56 198 LEU A N 1
ATOM 1605 C CA . LEU A 1 198 ? 4.837 -2.519 -12.458 1.00 88.56 198 LEU A CA 1
ATOM 1606 C C . LEU A 1 198 ? 4.538 -3.699 -13.393 1.00 88.56 198 LEU A C 1
ATOM 1608 O O . LEU A 1 198 ? 5.419 -4.119 -14.139 1.00 88.56 198 LEU A O 1
ATOM 1612 N N . ILE A 1 199 ? 3.280 -4.144 -13.442 1.00 89.12 199 ILE A N 1
ATOM 1613 C CA . ILE A 1 199 ? 2.837 -5.256 -14.297 1.00 89.12 199 ILE A CA 1
ATOM 1614 C C . ILE A 1 199 ? 3.015 -4.929 -15.783 1.00 89.12 199 ILE A C 1
ATOM 1616 O O . ILE A 1 199 ? 3.493 -5.771 -16.538 1.00 89.12 199 ILE A O 1
ATOM 1620 N N . GLU A 1 200 ? 2.680 -3.705 -16.207 1.00 88.12 200 GLU A N 1
ATOM 1621 C CA . GLU A 1 200 ? 2.901 -3.227 -17.583 1.00 88.12 200 GLU A CA 1
ATOM 1622 C C . GLU A 1 200 ? 4.370 -3.339 -18.022 1.00 88.12 200 GLU A C 1
ATOM 1624 O O . GLU A 1 200 ? 4.636 -3.525 -19.206 1.00 88.12 200 GLU A O 1
ATOM 1629 N N . HIS A 1 201 ? 5.315 -3.261 -17.080 1.00 80.75 201 HIS A N 1
ATOM 1630 C CA . HIS A 1 201 ? 6.751 -3.401 -17.338 1.00 80.75 201 HIS A CA 1
ATOM 1631 C C . HIS A 1 201 ? 7.290 -4.810 -17.044 1.00 80.75 201 HIS A C 1
ATOM 1633 O O . HIS A 1 201 ? 8.500 -5.013 -17.052 1.00 80.75 201 HIS A O 1
ATOM 1639 N N . GLY A 1 202 ? 6.418 -5.789 -16.785 1.00 80.88 202 GLY A N 1
ATOM 1640 C CA . GLY A 1 202 ? 6.816 -7.171 -16.511 1.00 80.88 202 GLY A CA 1
ATOM 1641 C C . GLY A 1 202 ? 7.273 -7.440 -15.075 1.00 80.88 202 GLY A C 1
ATOM 1642 O O . GLY A 1 202 ? 7.902 -8.466 -14.832 1.00 80.88 202 GLY A O 1
ATOM 1643 N N . TYR A 1 203 ? 6.951 -6.557 -14.123 1.00 82.50 203 TYR A N 1
ATOM 1644 C CA . TYR A 1 203 ? 7.287 -6.712 -12.705 1.00 82.50 203 TYR A CA 1
ATOM 1645 C C . TYR A 1 203 ? 6.065 -7.036 -11.846 1.00 82.50 203 TYR A C 1
ATOM 1647 O O . TYR A 1 203 ? 4.983 -6.471 -12.014 1.00 82.50 203 TYR A O 1
ATOM 1655 N N . SER A 1 204 ? 6.279 -7.879 -10.840 1.00 87.38 204 SER A N 1
ATOM 1656 C CA . SER A 1 204 ? 5.361 -8.049 -9.714 1.00 87.38 204 SER A CA 1
ATOM 1657 C C . SER A 1 204 ? 5.652 -7.008 -8.623 1.00 87.38 204 SER A C 1
ATOM 1659 O O . SER A 1 204 ? 6.812 -6.655 -8.406 1.00 87.38 204 SER A O 1
ATOM 1661 N N . PRO A 1 205 ? 4.642 -6.516 -7.889 1.00 91.56 205 PRO A N 1
ATOM 1662 C CA . PRO A 1 205 ? 4.860 -5.778 -6.648 1.00 91.56 205 PRO A CA 1
ATOM 1663 C C . PRO A 1 205 ? 5.379 -6.710 -5.541 1.00 91.56 205 PRO A C 1
ATOM 1665 O O . PRO A 1 205 ? 4.659 -7.612 -5.105 1.00 91.56 205 PRO A O 1
ATOM 1668 N N . TYR A 1 206 ? 6.611 -6.478 -5.078 1.00 90.06 206 TYR A N 1
ATOM 1669 C CA . TYR A 1 206 ? 7.253 -7.277 -4.030 1.00 90.06 206 TYR A CA 1
ATOM 1670 C C . TYR A 1 206 ? 7.217 -6.588 -2.668 1.00 90.06 206 TYR A C 1
ATOM 1672 O O . TYR A 1 206 ? 7.548 -5.406 -2.543 1.00 90.06 206 TYR A O 1
ATOM 1680 N N . PHE A 1 207 ? 6.883 -7.362 -1.638 1.00 91.19 207 PHE A N 1
ATOM 1681 C CA . PHE A 1 207 ? 6.757 -6.901 -0.261 1.00 91.19 207 PHE A CA 1
ATOM 1682 C C . PHE A 1 207 ? 7.644 -7.695 0.694 1.00 91.19 207 PHE A C 1
ATOM 1684 O O . PHE A 1 207 ? 7.770 -8.908 0.566 1.00 91.19 207 PHE A O 1
ATOM 1691 N N . TYR A 1 208 ? 8.222 -7.020 1.682 1.00 89.38 208 TYR A N 1
ATOM 1692 C CA . TYR A 1 208 ? 8.846 -7.659 2.837 1.00 89.38 208 TYR A CA 1
ATOM 1693 C C . TYR A 1 208 ? 7.922 -7.476 4.040 1.00 89.38 208 TYR A C 1
ATOM 1695 O O . TYR A 1 208 ? 7.528 -6.350 4.361 1.00 89.38 208 TYR A O 1
ATOM 1703 N N . LEU A 1 209 ? 7.528 -8.590 4.658 1.00 89.44 209 LEU A N 1
ATOM 1704 C CA . LEU A 1 209 ? 6.569 -8.640 5.758 1.00 89.44 209 LEU A CA 1
ATOM 1705 C C . LEU A 1 209 ? 7.299 -8.896 7.081 1.00 89.44 209 LEU A C 1
ATOM 1707 O O . LEU A 1 209 ? 7.492 -10.051 7.459 1.00 89.44 209 LEU A O 1
ATOM 1711 N N . PRO A 1 210 ? 7.687 -7.850 7.827 1.00 81.38 210 PRO A N 1
ATOM 1712 C CA . PRO A 1 210 ? 8.434 -8.049 9.055 1.00 81.38 210 PRO A CA 1
ATOM 1713 C C . PRO A 1 210 ? 7.543 -8.643 10.155 1.00 81.38 210 PRO A C 1
ATOM 1715 O O . PRO A 1 210 ? 6.374 -8.278 10.309 1.00 81.38 210 PRO A O 1
ATOM 1718 N N . HIS A 1 211 ? 8.137 -9.496 10.994 1.00 76.56 211 HIS A N 1
ATOM 1719 C CA . HIS A 1 211 ? 7.525 -10.021 12.222 1.00 76.56 211 HIS A CA 1
ATOM 1720 C C . HIS A 1 211 ? 6.209 -10.794 12.008 1.00 76.56 211 HIS A C 1
ATOM 1722 O O . HIS A 1 211 ? 5.235 -10.595 12.740 1.00 76.56 211 HIS A O 1
ATOM 1728 N N . ILE A 1 212 ? 6.177 -11.696 11.024 1.00 82.00 212 ILE A N 1
ATOM 1729 C CA . ILE A 1 212 ? 5.148 -12.740 10.942 1.00 82.00 212 ILE A CA 1
ATOM 1730 C C . ILE A 1 212 ? 5.437 -13.786 12.023 1.00 82.00 212 ILE A C 1
ATOM 1732 O O . ILE A 1 212 ? 6.366 -14.579 11.910 1.00 82.00 212 ILE A O 1
ATOM 1736 N N . GLU A 1 213 ? 4.644 -13.774 13.091 1.00 79.19 213 GLU A N 1
ATOM 1737 C CA . GLU A 1 213 ? 4.851 -14.644 14.258 1.00 79.19 213 GLU A CA 1
ATOM 1738 C C . GLU A 1 213 ? 4.016 -15.931 14.168 1.00 79.19 213 GLU A C 1
ATOM 1740 O O . GLU A 1 213 ? 4.366 -16.959 14.748 1.00 79.19 213 GLU A O 1
ATOM 1745 N N . THR A 1 214 ? 2.898 -15.900 13.434 1.00 81.50 214 THR A N 1
ATOM 1746 C CA . THR A 1 214 ? 1.956 -17.021 13.349 1.00 81.50 214 THR A CA 1
ATOM 1747 C C . THR A 1 214 ? 1.442 -17.262 11.929 1.00 81.50 214 THR A C 1
ATOM 1749 O O . THR A 1 214 ? 1.397 -16.364 11.088 1.00 81.50 214 THR A O 1
ATOM 1752 N N . LEU A 1 215 ? 0.928 -18.473 11.679 1.00 82.12 215 LEU A N 1
ATOM 1753 C CA . LEU A 1 215 ? 0.206 -18.789 10.438 1.00 82.12 215 LEU A CA 1
ATOM 1754 C C . LEU A 1 215 ? -1.006 -17.866 10.216 1.00 82.12 215 LEU A C 1
ATOM 1756 O O . LEU A 1 215 ? -1.380 -17.600 9.076 1.00 82.12 215 LEU A O 1
ATOM 1760 N N . HIS A 1 216 ? -1.631 -17.382 11.291 1.00 85.50 216 HIS A N 1
ATOM 1761 C CA . HIS A 1 216 ? -2.773 -16.479 11.189 1.00 85.50 216 HIS A CA 1
ATOM 1762 C C . HIS A 1 216 ? -2.364 -15.105 10.651 1.00 85.50 216 HIS A C 1
ATOM 1764 O O . HIS A 1 216 ? -3.110 -14.542 9.852 1.00 85.50 216 HIS A O 1
ATOM 1770 N N . ASP A 1 217 ? -1.176 -14.612 11.021 1.00 85.50 217 ASP A N 1
ATOM 1771 C CA . ASP A 1 217 ? -0.616 -13.372 10.471 1.00 85.50 217 ASP A CA 1
ATOM 1772 C C . ASP A 1 217 ? -0.360 -13.528 8.961 1.00 85.50 217 ASP A C 1
ATOM 1774 O O . ASP A 1 217 ? -0.802 -12.698 8.166 1.00 85.50 217 ASP A O 1
ATOM 1778 N N . ALA A 1 218 ? 0.259 -14.641 8.547 1.00 88.06 218 ALA A N 1
ATOM 1779 C CA . ALA A 1 218 ? 0.502 -14.944 7.134 1.00 88.06 218 ALA A CA 1
ATOM 1780 C C . ALA A 1 218 ? -0.803 -15.093 6.330 1.00 88.06 218 ALA A C 1
ATOM 1782 O O . ALA A 1 218 ? -0.936 -14.552 5.232 1.00 88.06 218 ALA A O 1
ATOM 1783 N N . LYS A 1 219 ? -1.801 -15.793 6.886 1.00 90.38 219 LYS A N 1
ATOM 1784 C CA . LYS A 1 219 ? -3.114 -15.956 6.247 1.00 90.38 219 LYS A CA 1
ATOM 1785 C C . LYS A 1 219 ? -3.839 -14.620 6.102 1.00 90.38 219 LYS A C 1
ATOM 1787 O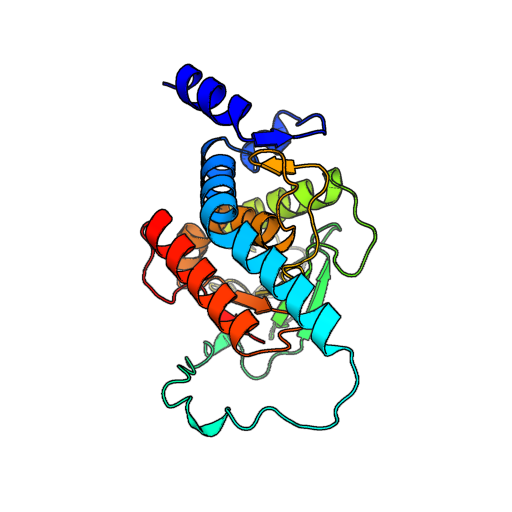 O . LYS A 1 219 ? -4.457 -14.383 5.071 1.00 90.38 219 LYS A O 1
ATOM 1792 N N . LEU A 1 220 ? -3.763 -13.752 7.110 1.00 92.81 220 LEU A N 1
ATOM 1793 C CA . LEU A 1 220 ? -4.364 -12.425 7.036 1.00 92.81 220 LEU A CA 1
ATOM 1794 C C . LEU A 1 220 ? -3.724 -11.583 5.925 1.00 92.81 220 LEU A C 1
ATOM 1796 O O . LEU A 1 220 ? -4.457 -10.980 5.149 1.00 92.81 220 LEU A O 1
ATOM 1800 N N . TRP A 1 221 ? -2.396 -11.596 5.790 1.00 93.94 221 TRP A N 1
ATOM 1801 C CA . TRP A 1 221 ? -1.726 -10.936 4.665 1.00 93.94 221 TRP A CA 1
ATOM 1802 C C . TRP A 1 221 ? -2.145 -11.498 3.311 1.00 93.94 221 TRP A C 1
ATOM 1804 O O . TRP A 1 221 ? -2.458 -10.730 2.406 1.00 93.94 221 TRP A O 1
ATOM 1814 N N . ASN A 1 222 ? -2.219 -12.823 3.180 1.00 93.94 222 ASN A N 1
ATOM 1815 C CA . ASN A 1 222 ? -2.713 -13.448 1.958 1.00 93.94 222 ASN A CA 1
ATOM 1816 C C . ASN A 1 222 ? -4.146 -12.990 1.627 1.00 93.94 222 ASN A C 1
ATOM 1818 O O . ASN A 1 222 ? -4.444 -12.707 0.470 1.00 93.94 222 ASN A O 1
ATOM 1822 N N . ASP A 1 223 ? -5.036 -12.895 2.614 1.00 96.12 223 ASP A N 1
ATOM 1823 C CA . ASP A 1 223 ? -6.402 -12.408 2.390 1.00 96.12 223 ASP A CA 1
ATOM 1824 C C . ASP A 1 223 ? -6.415 -10.923 1.974 1.00 96.12 223 ASP A C 1
ATOM 1826 O O . ASP A 1 223 ? -7.156 -10.561 1.061 1.00 96.12 223 ASP A O 1
ATOM 1830 N N . ILE A 1 224 ? -5.559 -10.087 2.578 1.00 97.25 224 ILE A N 1
ATOM 1831 C CA . ILE A 1 224 ? -5.381 -8.671 2.208 1.00 97.25 224 ILE A CA 1
ATOM 1832 C C . ILE A 1 224 ? -4.894 -8.541 0.758 1.00 97.25 224 ILE A C 1
ATOM 1834 O O . ILE A 1 224 ? -5.452 -7.748 0.001 1.00 97.25 224 ILE A O 1
ATOM 1838 N N . PHE A 1 225 ? -3.894 -9.327 0.349 1.00 97.06 225 PHE A N 1
ATOM 1839 C CA . PHE A 1 225 ? -3.389 -9.316 -1.026 1.00 97.06 225 PHE A CA 1
ATOM 1840 C C . PHE A 1 225 ? -4.447 -9.768 -2.026 1.00 97.06 225 PHE A C 1
ATOM 1842 O O . PHE A 1 225 ? -4.707 -9.046 -2.981 1.00 97.06 225 PHE A O 1
ATOM 1849 N N . ASN A 1 226 ? -5.118 -10.897 -1.778 1.00 97.19 226 ASN A N 1
ATOM 1850 C CA . ASN A 1 226 ? -6.171 -11.380 -2.677 1.00 97.19 226 ASN A CA 1
ATOM 1851 C C . ASN A 1 226 ? -7.299 -10.348 -2.827 1.00 97.19 226 ASN A C 1
ATOM 1853 O O . ASN A 1 226 ? -7.765 -10.104 -3.937 1.00 97.19 226 ASN A O 1
ATOM 1857 N N . PHE A 1 227 ? -7.705 -9.709 -1.725 1.00 98.25 227 PHE A N 1
ATOM 1858 C CA . PHE A 1 227 ? -8.697 -8.637 -1.761 1.00 98.25 227 PHE A CA 1
ATOM 1859 C C . PHE A 1 227 ? -8.215 -7.449 -2.601 1.00 98.25 227 PHE A C 1
ATOM 1861 O O . PHE A 1 227 ? -8.949 -6.942 -3.445 1.00 98.25 227 PHE A O 1
ATOM 1868 N N . ALA A 1 228 ? -6.975 -7.007 -2.396 1.00 98.06 228 ALA A N 1
ATOM 1869 C CA . ALA A 1 228 ? -6.401 -5.886 -3.126 1.00 98.06 228 ALA A CA 1
ATOM 1870 C C . ALA A 1 228 ? -6.297 -6.150 -4.635 1.00 98.06 228 ALA A C 1
ATOM 1872 O O . ALA A 1 228 ? -6.608 -5.275 -5.445 1.00 98.06 228 ALA A O 1
ATOM 1873 N N . GLU A 1 229 ? -5.881 -7.357 -5.013 1.00 97.94 229 GLU A N 1
ATOM 1874 C CA . GLU A 1 229 ? -5.815 -7.809 -6.402 1.00 97.94 229 GLU A CA 1
ATOM 1875 C C . GLU A 1 229 ? -7.197 -7.807 -7.050 1.00 97.94 229 GLU A C 1
ATOM 1877 O O . GLU A 1 229 ? -7.371 -7.221 -8.119 1.00 97.94 229 GLU A O 1
ATOM 1882 N N . GLU A 1 230 ? -8.190 -8.387 -6.376 1.00 98.00 230 GLU A N 1
ATOM 1883 C CA . GLU A 1 230 ? -9.571 -8.440 -6.853 1.00 98.00 230 GLU A CA 1
ATOM 1884 C C . GLU A 1 230 ? -10.152 -7.034 -7.049 1.00 98.00 230 GLU A C 1
ATOM 1886 O O . GLU A 1 230 ? -10.651 -6.717 -8.130 1.00 98.00 230 GLU A O 1
ATOM 1891 N N . GLN A 1 231 ? -10.015 -6.157 -6.050 1.00 97.56 231 GLN A N 1
ATOM 1892 C CA . GLN A 1 231 ? -10.530 -4.783 -6.104 1.00 97.56 231 GLN A CA 1
ATOM 1893 C C . GLN A 1 231 ? -9.917 -3.955 -7.240 1.00 97.56 231 GLN A C 1
ATOM 1895 O O . GLN A 1 231 ? -10.581 -3.089 -7.814 1.00 97.56 231 GLN A O 1
ATOM 1900 N N . LEU A 1 232 ? -8.650 -4.200 -7.584 1.00 97.38 232 LEU A N 1
ATOM 1901 C CA . LEU A 1 232 ? -7.965 -3.488 -8.666 1.00 97.38 232 LEU A CA 1
ATOM 1902 C C . LEU A 1 232 ? -8.082 -4.180 -10.033 1.00 97.38 232 LEU A C 1
ATOM 1904 O O . LEU A 1 232 ? -7.645 -3.592 -11.036 1.00 97.38 232 LEU A O 1
ATOM 1908 N N . GLY A 1 233 ? -8.694 -5.368 -10.083 1.00 97.38 233 GLY A N 1
ATOM 1909 C CA . GLY A 1 233 ? -8.834 -6.197 -11.280 1.00 97.38 233 GLY A CA 1
ATOM 1910 C C . GLY A 1 233 ? -7.501 -6.764 -11.768 1.00 97.38 233 GLY A C 1
ATOM 1911 O O . GLY A 1 233 ? -7.252 -6.795 -12.972 1.00 97.38 233 GLY A O 1
ATOM 1912 N N . LEU A 1 234 ? -6.612 -7.126 -10.842 1.00 96.44 234 LEU A N 1
ATOM 1913 C 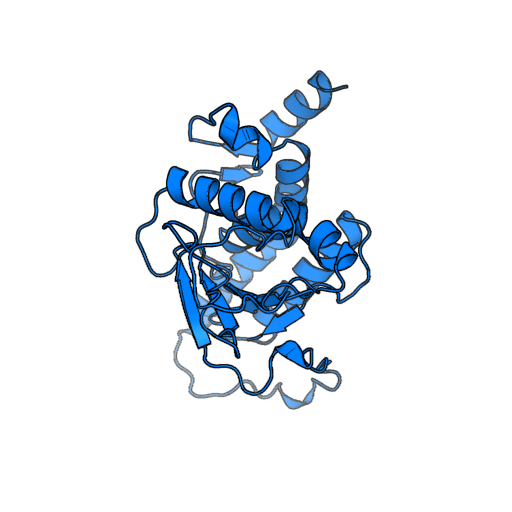CA . LEU A 1 234 ? -5.281 -7.653 -11.131 1.00 96.44 234 LEU A CA 1
ATOM 1914 C C . LEU A 1 234 ? -5.265 -9.189 -11.099 1.00 96.44 234 LEU A C 1
ATOM 1916 O O . LEU A 1 234 ? -6.111 -9.801 -10.443 1.00 96.44 234 LEU A O 1
ATOM 1920 N N . PRO A 1 235 ? -4.301 -9.836 -11.784 1.00 93.69 235 PRO A N 1
ATOM 1921 C CA . PRO A 1 235 ? -4.123 -11.279 -11.691 1.00 93.69 235 PRO A CA 1
ATOM 1922 C C . PRO A 1 235 ? -3.885 -11.729 -10.247 1.00 93.69 235 PRO A C 1
ATOM 1924 O O . PRO A 1 235 ? -3.154 -11.086 -9.498 1.00 93.69 235 PRO A O 1
ATOM 1927 N N . LYS A 1 236 ? -4.470 -12.872 -9.879 1.00 92.00 236 LYS A N 1
ATOM 1928 C CA . LYS A 1 236 ? -4.305 -13.447 -8.544 1.00 92.00 236 LYS A CA 1
ATOM 1929 C C . LYS A 1 236 ? -2.861 -13.893 -8.295 1.00 92.00 236 LYS A C 1
ATOM 1931 O O . LYS A 1 236 ? -2.325 -14.695 -9.065 1.00 92.00 236 LYS A O 1
ATOM 1936 N N . GLY A 1 237 ? -2.292 -13.492 -7.164 1.00 89.19 237 GLY A N 1
ATOM 1937 C CA . GLY A 1 237 ? -0.916 -13.791 -6.765 1.00 89.19 237 GLY A CA 1
ATOM 1938 C C . GLY A 1 237 ? 0.131 -12.918 -7.456 1.00 89.19 237 GLY A C 1
ATOM 1939 O O . GLY A 1 237 ? 1.276 -13.351 -7.581 1.00 89.19 237 GLY A O 1
ATOM 1940 N N . ILE A 1 238 ? -0.260 -11.734 -7.933 1.00 90.56 238 ILE A N 1
ATOM 1941 C CA . ILE A 1 238 ? 0.669 -10.734 -8.463 1.00 90.56 238 ILE A CA 1
ATOM 1942 C C . ILE A 1 238 ? 1.392 -9.993 -7.338 1.00 90.56 238 ILE A C 1
ATOM 1944 O O . ILE A 1 238 ? 2.550 -9.623 -7.498 1.00 90.56 238 ILE A O 1
ATOM 1948 N N . ALA A 1 239 ? 0.738 -9.789 -6.193 1.00 91.50 239 ALA A N 1
ATOM 1949 C CA . ALA A 1 239 ? 1.401 -9.323 -4.989 1.00 91.50 239 ALA A CA 1
ATOM 1950 C C . ALA A 1 239 ? 2.227 -10.481 -4.418 1.00 91.50 239 ALA A C 1
ATOM 1952 O O . ALA A 1 239 ? 1.684 -11.509 -4.006 1.00 91.50 239 ALA A O 1
ATOM 1953 N N . GLN A 1 240 ? 3.546 -10.315 -4.397 1.00 88.56 240 GLN A N 1
ATOM 1954 C CA . GLN A 1 240 ? 4.469 -11.320 -3.880 1.00 88.56 240 GLN A CA 1
ATOM 1955 C C . GLN A 1 240 ? 5.108 -10.816 -2.594 1.00 88.56 240 GLN A C 1
ATOM 1957 O O . GLN A 1 240 ? 5.449 -9.641 -2.477 1.00 88.56 240 GLN A O 1
ATOM 1962 N N . ALA A 1 241 ? 5.269 -11.705 -1.620 1.00 87.81 241 ALA A N 1
ATOM 1963 C CA . ALA A 1 241 ? 5.833 -11.353 -0.329 1.00 87.81 241 ALA A CA 1
ATOM 1964 C C . ALA A 1 241 ? 6.958 -12.294 0.087 1.00 87.81 241 ALA A C 1
ATOM 1966 O O . ALA A 1 241 ? 6.882 -13.506 -0.117 1.00 87.81 241 ALA A O 1
ATOM 1967 N N . VAL A 1 242 ? 7.967 -11.705 0.716 1.00 83.50 242 VAL A N 1
ATOM 1968 C CA . VAL A 1 242 ? 9.030 -12.371 1.462 1.00 83.50 242 VAL A CA 1
ATOM 1969 C C . VAL A 1 242 ? 8.751 -12.140 2.947 1.00 83.50 242 VAL A C 1
ATOM 1971 O O . VAL A 1 242 ? 8.378 -11.033 3.344 1.00 83.50 242 VAL A O 1
ATOM 1974 N N . VAL A 1 243 ? 8.884 -13.195 3.747 1.00 81.75 243 VAL A N 1
ATOM 1975 C CA . VAL A 1 243 ? 8.659 -13.199 5.201 1.00 81.75 243 VAL A CA 1
ATOM 1976 C C . VAL A 1 243 ? 9.986 -13.375 5.918 1.00 81.75 243 VAL A C 1
ATOM 1978 O O . VAL A 1 243 ? 10.786 -14.201 5.425 1.00 81.75 243 VAL A O 1
#

Secondary structure (DSSP, 8-state):
-HHHHHHHHTTTEEESS---TTGGGTS-HHHHHHHHHHHHHHHHHHHHHHHHHHHTTS------TTGGG------PPPPGGGTT--EEEEETTS---S--TT-SS--EEEEESSTTTT--HHHHHHHHHHHHHHHHS-S-------SSS-----SPPPEEEEPPPTT-EEEEEEETTEEEEHHHHHHHHHHHHHHHHHHHTT---EEE-TT--SHHHHHHHHHHHHHHHHHHTPPTT-SEEE-

Mean predicted aligned error: 9.48 Å

Radius of gyration: 19.31 Å; Cα contacts (8 Å, |Δi|>4): 297; chains: 1; bounding box: 53×51×50 Å

Solvent-accessible surface area (backbone atoms only — not comparable to full-atom values): 14703 Å² total; per-residue (Å²): 119,73,74,60,56,52,64,58,43,62,76,39,48,46,65,77,61,89,77,50,83,75,51,39,73,66,65,24,72,68,46,50,47,55,34,44,54,51,43,74,73,41,47,67,60,49,53,51,54,54,53,52,53,64,62,61,67,62,87,65,101,64,79,73,89,66,73,85,72,71,86,76,78,83,78,71,81,73,61,78,84,68,64,97,51,56,80,41,83,41,45,37,49,51,94,75,76,87,73,57,86,77,45,97,74,66,48,38,33,38,35,28,74,29,86,91,44,98,64,50,72,66,34,46,56,48,20,54,49,54,53,46,46,52,67,69,65,43,89,59,88,78,70,82,83,78,63,96,64,79,73,84,67,94,59,80,68,55,56,30,40,40,47,53,46,64,82,45,60,33,81,50,39,28,43,75,90,36,60,34,35,32,17,55,48,54,49,35,51,52,47,68,71,36,39,67,60,34,45,76,72,77,37,67,49,37,33,33,47,59,86,70,84,44,73,65,53,51,51,50,51,52,52,52,46,52,52,54,25,57,78,72,72,46,66,86,79,44,67,41,76,47,117

Foldseek 3Di:
DVVVLCVVLVVFKAFQDDQDPLLCVLVPSVLSVLLLVLCVVCVVVLVVVVVVVVVVVPDDPDDPPPPVPCPDDPDDPDPPLQPPFAEAEDELLDDDDQDDQQDPRRHAYEYELQPVHPHDPVSSSVSLVVVLCDLPVDPCPVDDPDPPDRDSPSDRRHYAYEFDAQNDFPPRMGGRNHTHRSRSSSCSSNCVRHQVSQVVSVAAHEYEYPDPPDPSSVVSVLVSQQSSCVVNVHDRPSYHYDD

Nearest PDB structures (foldseek):
  3cux-assembly1_A  TM=7.940E-01  e=4.810E-14  Bacillus anthracis
  3cv2-assembly1_A  TM=7.966E-01  e=3.740E-12  Escherichia coli
  6apz-assembly1_A  TM=6.763E-01  e=1.102E-03  Mycobacterium tuberculosis H37Ra
  3sad-assembly1_A  TM=6.742E-01  e=1.102E-03  Mycobacterium tuberculosis
  6au9-assembly1_A  TM=6.382E-01  e=2.123E-03  Mycobacterium tuberculosis

Sequence (243 aa):
MVTTCVKSLSKIVNIKQNVSFHQKQILSCKALIFIADMHLNFNQRIVELNLNQRSSLTFTDKLPASISRIKQIRNSELAEDFYNRKIEYANLTQSFKLYDPCNPTPSLTILDFGQTSQSTWEENIEGHIRLRNLIHSQINLNGYEDCETPTLVDKMVPFIVQLNRLRLVEEYVIIDKAPVSAAIFNFGLFFFHNAKKLIEHGYSPYFYLPHIETLHDAKLWNDIFNFAEEQLGLPKGIAQAVV

pLDDT: mean 78.48, std 18.65, range [35.0, 98.38]